Protein AF-A0A4Q2J8G8-F1 (afdb_monomer)

Sequence (261 aa):
MAGFRARRRRGAPELQVHDARSATRAGSALVAADDRIRAAVDELGFAEAELGRDAIAQAVEALVAARGRLTEAFRLNRLNHDAMPGSADEVRARHLRIVDLCEAVERVLDEQTADLAERMSRARRAPEVIGAVRADLLRMRARIPYARITIDRLAARCARDALTPIEANLSEADQLLGFAEHGVGVAERRRSEGSSGHADVALEASTRSIRRAAALLDAVEAFEVEALRAEAALPALADECRRDLAVALRAPHSAEAAAAI

Nearest PDB structures (foldseek):
  8to0-assembly1_z3  TM=2.907E-01  e=2.465E+00  Mus musculus
  7sqc-assembly1_1J  TM=2.324E-01  e=2.987E+00  Chlamydomonas reinhardtii
  7sqc-assembly1_1K  TM=1.860E-01  e=3.798E+00  Chlamydomonas reinhardtii
  7sqc-assembly1_1Y  TM=1.866E-01  e=4.386E+00  Chlamydomonas reinhardtii

Organism: NCBI:txid1817495

Secondary structure (DSSP, 8-state):
---SSSSHHHHHHHHHHHHHHHHHHHHHHHHHHHHHHHHHHHHHHHHHHHH-TGGGHHHHHHHHHHHHHHHHHHHHHHHHHSSS---HHHHHHHHHHHHHHHHHHHHHHHHHHHHHHHHHHHHHHHHHHHHHHHHHHHHHHTHHHHHHHHHHHHTTTS-HHHHHHHHHHHHHHHHHHHHHHHHHHHHHHHHHTT-HHHHHHHHHHHHHHHHHHHHHHHHHHHHHHHHHHHHHHHHHHHHHHHHHHHHHHHS---HHHHT--

Foldseek 3Di:
DDDDPDPVVVVVVVLVVVLVVLLVLLVVLLVVLVVLLVVLVVLLVVLCVQQNDVVCVVVVVLSVVLVVLSVVLVVLNVLLVDPPNDDSVSSSVSSVSSNVSSVVSVVSSVVSSVVSVVVSVCSVCVVVLLVVLVVLLVVLVVLLVVLVVLLVVVVVPDDPVLSVLLVVLSVLLVVLSVQLVVLSVVLVVCVVVSNNVSSVVSNVSSVVSSVSSVVSSVVSVVVSVVSVVVVVCVVVVVVVVVVVVVVVVPDPPDPVNVVVD

Radius of gyration: 39.46 Å; Cα contacts (8 Å, |Δi|>4): 194; chains: 1; bounding box: 97×60×105 Å

Mean predicted aligned error: 9.76 Å

Structure (mmCIF, N/CA/C/O backbone):
data_AF-A0A4Q2J8G8-F1
#
_entry.id   AF-A0A4Q2J8G8-F1
#
loop_
_atom_site.group_PDB
_atom_site.id
_atom_site.type_symbol
_atom_site.label_atom_id
_atom_site.label_alt_id
_atom_site.label_comp_id
_atom_site.label_asym_id
_atom_site.label_entity_id
_atom_site.label_seq_id
_atom_site.pdbx_PDB_ins_code
_atom_site.Cartn_x
_atom_site.Cartn_y
_atom_site.Cartn_z
_atom_site.occupancy
_atom_site.B_iso_or_equiv
_atom_site.auth_seq_id
_atom_site.auth_comp_id
_atom_site.auth_asym_id
_atom_site.auth_atom_id
_atom_site.pdbx_PDB_model_num
ATOM 1 N N . MET A 1 1 ? -44.289 45.455 51.373 1.00 47.12 1 MET A N 1
ATOM 2 C CA . MET A 1 1 ? -44.277 43.987 51.583 1.00 47.12 1 MET A CA 1
ATOM 3 C C . MET A 1 1 ? -44.745 43.312 50.300 1.00 47.12 1 MET A C 1
ATOM 5 O O . MET A 1 1 ? -45.682 43.823 49.712 1.00 47.12 1 MET A O 1
ATOM 9 N N . ALA A 1 2 ? -44.125 42.183 49.936 1.00 49.25 2 ALA A N 1
ATOM 10 C CA . ALA A 1 2 ? -44.446 41.266 48.824 1.00 49.25 2 ALA A CA 1
ATOM 11 C C . ALA A 1 2 ? -43.622 41.438 47.531 1.00 49.25 2 ALA A C 1
ATOM 13 O O . ALA A 1 2 ? -43.838 42.347 46.742 1.00 49.25 2 ALA A O 1
ATOM 14 N N . GLY A 1 3 ? -42.702 40.490 47.304 1.00 47.19 3 GLY A N 1
ATOM 15 C CA . GLY A 1 3 ? -41.995 40.350 46.029 1.00 47.19 3 GLY A CA 1
ATOM 16 C C . GLY A 1 3 ? -40.736 39.479 46.060 1.00 47.19 3 GLY A C 1
ATOM 17 O O . GLY A 1 3 ? -39.734 39.887 45.494 1.00 47.19 3 GLY A O 1
ATOM 18 N N . PHE A 1 4 ? -40.722 38.309 46.725 1.00 49.09 4 PHE A N 1
ATOM 19 C CA . PHE A 1 4 ? -39.516 37.446 46.695 1.00 49.09 4 PHE A CA 1
ATOM 20 C C . PHE A 1 4 ? -39.738 35.920 46.656 1.00 49.09 4 PHE A C 1
ATOM 22 O O . PHE A 1 4 ? -38.780 35.161 46.745 1.00 49.09 4 PHE A O 1
ATOM 29 N N . ARG A 1 5 ? -40.969 35.405 46.499 1.00 54.03 5 ARG A N 1
ATOM 30 C CA . ARG A 1 5 ? -41.218 33.941 46.573 1.00 54.03 5 ARG A CA 1
ATOM 31 C C . ARG A 1 5 ? -41.624 33.238 45.270 1.00 54.03 5 ARG A C 1
ATOM 33 O O . ARG A 1 5 ? -41.755 32.020 45.275 1.00 54.03 5 ARG A O 1
ATOM 40 N N . ALA A 1 6 ? -41.756 33.938 44.142 1.00 50.97 6 ALA A N 1
ATOM 41 C CA . ALA A 1 6 ? -42.295 33.335 42.912 1.00 50.97 6 ALA A CA 1
ATOM 42 C C . ALA A 1 6 ? -41.252 32.686 41.970 1.00 50.97 6 ALA A C 1
ATOM 44 O O . ALA A 1 6 ? -41.623 31.868 41.132 1.00 50.97 6 ALA A O 1
ATOM 45 N N . ARG A 1 7 ? -39.951 32.996 42.098 1.00 51.59 7 ARG A N 1
ATOM 46 C CA . ARG A 1 7 ? -38.920 32.516 41.148 1.00 51.59 7 ARG A CA 1
ATOM 47 C C . ARG A 1 7 ? -38.403 31.094 41.429 1.00 51.59 7 ARG A C 1
ATOM 49 O O . ARG A 1 7 ? -37.953 30.429 40.508 1.00 51.59 7 ARG A O 1
ATOM 56 N N . ARG A 1 8 ? -38.531 30.585 42.664 1.00 51.66 8 ARG A N 1
ATOM 57 C CA . ARG A 1 8 ? -38.015 29.253 43.058 1.00 51.66 8 ARG A CA 1
ATOM 58 C C . ARG A 1 8 ? -38.855 28.062 42.572 1.00 51.66 8 ARG A C 1
ATOM 60 O O . ARG A 1 8 ? -38.325 26.966 42.476 1.00 51.66 8 ARG A O 1
ATOM 67 N N . ARG A 1 9 ? -40.144 28.251 42.256 1.00 49.62 9 ARG A N 1
ATOM 68 C CA . ARG A 1 9 ? -41.045 27.146 41.860 1.00 49.62 9 ARG A CA 1
ATOM 69 C C . ARG A 1 9 ? -41.019 26.794 40.368 1.00 49.62 9 ARG A C 1
ATOM 71 O O . ARG A 1 9 ? -41.410 25.683 40.044 1.00 49.62 9 ARG A O 1
ATOM 78 N N . ARG A 1 10 ? -40.551 27.683 39.478 1.00 49.56 10 ARG A N 1
ATOM 79 C CA . ARG A 1 10 ? -40.430 27.374 38.034 1.00 49.56 10 ARG A CA 1
ATOM 80 C C . ARG A 1 10 ? -39.184 26.550 37.690 1.00 49.56 10 ARG A C 1
ATOM 82 O O . ARG A 1 10 ? -39.267 25.707 36.815 1.00 49.56 10 ARG A O 1
ATOM 89 N N . GLY A 1 11 ? -38.083 26.721 38.427 1.00 57.09 11 GLY A N 1
ATOM 90 C CA . GLY A 1 11 ? -36.845 25.973 38.170 1.00 57.09 11 GLY A CA 1
ATOM 91 C C . GLY A 1 11 ? -36.895 24.497 38.585 1.00 57.09 11 GLY A C 1
ATOM 92 O O . GLY A 1 11 ? -36.241 23.674 37.966 1.00 57.09 11 GLY A O 1
ATOM 93 N N . ALA A 1 12 ? -37.688 24.128 39.597 1.00 63.03 12 ALA A N 1
ATOM 94 C CA . ALA A 1 12 ? -37.789 22.740 40.063 1.00 63.03 12 ALA A CA 1
ATOM 95 C C . ALA A 1 12 ? -38.315 21.746 38.997 1.00 63.03 12 ALA A C 1
ATOM 97 O O . ALA A 1 12 ? -37.661 20.726 38.796 1.00 63.03 12 ALA A O 1
ATOM 98 N N . PRO A 1 13 ? -39.428 22.014 38.279 1.00 70.12 13 PRO A N 1
ATOM 99 C CA . PRO A 1 13 ? -39.889 21.125 37.210 1.00 70.12 13 PRO A CA 1
ATOM 100 C C . PRO A 1 13 ? -38.950 21.105 35.993 1.00 70.12 13 PRO A C 1
ATOM 102 O O . PRO A 1 13 ? -38.759 20.049 35.400 1.00 70.12 13 PRO A O 1
ATOM 105 N N . GLU A 1 14 ? -38.314 22.228 35.640 1.00 66.38 14 GLU A N 1
ATOM 106 C CA . GLU A 1 14 ? -37.321 22.280 34.551 1.00 66.38 14 GLU A CA 1
ATOM 107 C C . GLU A 1 14 ? -36.071 21.440 34.870 1.00 66.38 14 GLU A C 1
ATOM 109 O O . GLU A 1 14 ? -35.601 20.686 34.017 1.00 66.38 14 GLU A O 1
ATOM 114 N N . LEU A 1 15 ? -35.574 21.506 36.112 1.00 70.62 15 LEU A N 1
ATOM 115 C CA . LEU A 1 15 ? -34.455 20.688 36.597 1.00 70.62 15 LEU A CA 1
ATOM 116 C C . LEU A 1 15 ? -34.795 19.193 36.577 1.00 70.62 15 LEU A C 1
ATOM 118 O O . LEU A 1 15 ? -33.994 18.388 36.117 1.00 70.62 15 LEU A O 1
ATOM 122 N N . GLN A 1 16 ? -36.005 18.824 36.998 1.00 74.06 16 GLN A N 1
ATOM 123 C CA . GLN A 1 16 ? -36.452 17.429 37.027 1.00 74.06 16 GLN A CA 1
ATOM 124 C C . GLN A 1 16 ? -36.578 16.830 35.616 1.00 74.06 16 GLN A C 1
ATOM 126 O O . GLN A 1 16 ? -36.205 15.681 35.383 1.00 74.06 16 GLN A O 1
ATOM 131 N N . VAL A 1 17 ? -37.050 17.627 34.650 1.00 75.94 17 VAL A N 1
ATOM 132 C CA . VAL A 1 17 ? -37.075 17.245 33.229 1.00 75.94 17 VAL A CA 1
ATOM 133 C C . VAL A 1 17 ? -35.657 17.105 32.671 1.00 75.94 17 VAL A C 1
ATOM 135 O O . VAL A 1 17 ? -35.392 16.169 31.915 1.00 75.94 17 VAL A O 1
ATOM 138 N N . HIS A 1 18 ? -34.736 18.003 33.033 1.00 75.94 18 HIS A N 1
ATOM 139 C CA . HIS A 1 18 ? -33.341 17.900 32.607 1.00 75.94 18 HIS A CA 1
ATOM 140 C C . HIS A 1 18 ? -32.668 16.639 33.170 1.00 75.94 18 HIS A C 1
ATOM 142 O O . HIS A 1 18 ? -31.979 15.939 32.427 1.00 75.94 18 HIS A O 1
ATOM 148 N N . ASP A 1 19 ? -32.901 16.311 34.439 1.00 81.88 19 ASP A N 1
ATOM 149 C CA . ASP A 1 19 ? -32.361 15.110 35.086 1.00 81.88 19 ASP A CA 1
ATOM 150 C C . ASP A 1 19 ? -32.858 13.833 34.402 1.00 81.88 19 ASP A C 1
ATOM 152 O O . ASP A 1 19 ? -32.061 12.957 34.061 1.00 81.88 19 ASP A O 1
ATOM 156 N N . ALA A 1 20 ? -34.160 13.759 34.111 1.00 84.44 20 ALA A N 1
ATOM 157 C CA . ALA A 1 20 ? -34.755 12.632 33.396 1.00 84.44 20 ALA A CA 1
ATOM 158 C C . ALA A 1 20 ? -34.176 12.464 31.978 1.00 84.44 20 ALA A C 1
ATOM 160 O O . ALA A 1 20 ? -33.924 11.341 31.530 1.00 84.44 20 ALA A O 1
ATOM 161 N N . ARG A 1 21 ? -33.911 13.574 31.273 1.00 87.88 21 ARG A N 1
ATOM 162 C CA . ARG A 1 21 ? -33.236 13.549 29.963 1.00 87.88 21 ARG A CA 1
ATOM 163 C C . ARG A 1 21 ? -31.800 13.037 30.071 1.00 87.88 21 ARG A C 1
ATOM 165 O O . ARG A 1 21 ? -31.402 12.210 29.254 1.00 87.88 21 ARG A O 1
ATOM 172 N N . SER A 1 22 ? -31.043 13.490 31.071 1.00 88.38 22 SER A N 1
ATOM 173 C CA . SER A 1 22 ? -29.668 13.033 31.317 1.00 88.38 22 SER A CA 1
ATOM 174 C C . SER A 1 22 ? -29.615 11.535 31.629 1.00 88.38 22 SER A C 1
ATOM 176 O O . SER A 1 22 ? -28.778 10.827 31.071 1.00 88.38 22 SER A O 1
ATOM 178 N N . ALA A 1 23 ? -30.543 11.039 32.453 1.00 91.75 23 ALA A N 1
ATOM 179 C CA . ALA A 1 23 ? -30.658 9.616 32.762 1.00 91.75 23 ALA A CA 1
ATOM 180 C C . ALA A 1 23 ? -30.990 8.780 31.518 1.00 91.75 23 ALA A C 1
ATOM 182 O O . ALA A 1 23 ? -30.330 7.776 31.254 1.00 91.75 23 ALA A O 1
ATOM 183 N N . THR A 1 24 ? -31.953 9.237 30.710 1.00 94.44 24 THR A N 1
ATOM 184 C CA . THR A 1 24 ? -32.331 8.570 29.455 1.00 94.44 24 THR A CA 1
ATOM 185 C C . THR A 1 24 ? -31.147 8.496 28.489 1.00 94.44 24 THR A C 1
ATOM 187 O O . THR A 1 24 ? -30.846 7.426 27.969 1.00 94.44 24 THR A O 1
ATOM 190 N N . ARG A 1 25 ? -30.422 9.608 28.291 1.00 95.25 25 ARG A N 1
ATOM 191 C CA . ARG A 1 25 ? -29.244 9.650 27.409 1.00 95.25 25 ARG A CA 1
ATOM 192 C C . ARG A 1 25 ? -28.142 8.700 27.884 1.00 95.25 25 ARG A C 1
ATOM 194 O O . ARG A 1 25 ? -27.583 7.983 27.063 1.00 95.25 25 ARG A O 1
ATOM 201 N N . ALA A 1 26 ? -27.851 8.677 29.185 1.00 96.38 26 ALA A N 1
ATOM 202 C CA . ALA A 1 26 ? -26.856 7.772 29.759 1.00 96.38 26 ALA A CA 1
ATOM 203 C C . ALA A 1 26 ? -27.239 6.294 29.564 1.00 96.38 26 ALA A C 1
ATOM 205 O O . ALA A 1 26 ? -26.391 5.490 29.184 1.00 96.38 26 ALA A O 1
ATOM 206 N N . GLY A 1 27 ? -28.514 5.946 29.770 1.00 96.31 27 GLY A N 1
ATOM 207 C CA . GLY A 1 27 ? -29.024 4.595 29.530 1.00 96.31 27 GLY A CA 1
ATOM 208 C C . GLY A 1 27 ? -28.887 4.164 28.068 1.00 96.31 27 GLY A C 1
ATOM 209 O O . GLY A 1 27 ? -28.352 3.092 27.797 1.00 96.31 27 GLY A O 1
ATOM 210 N N . SER A 1 28 ? -29.298 5.015 27.124 1.00 97.38 28 SER A N 1
ATOM 211 C CA . SER A 1 28 ? -29.153 4.727 25.691 1.00 97.38 28 SER A CA 1
ATOM 212 C C . SER A 1 28 ? -27.689 4.591 25.264 1.00 97.38 28 SER A C 1
ATOM 214 O O . SER A 1 28 ? -27.371 3.696 24.486 1.00 97.38 28 SER A O 1
ATOM 216 N N . ALA A 1 29 ? -26.795 5.437 25.790 1.00 97.88 29 ALA A N 1
ATOM 217 C CA . ALA A 1 29 ? -25.366 5.381 25.484 1.00 97.88 29 ALA A CA 1
ATOM 218 C C . ALA A 1 29 ? -24.714 4.074 25.969 1.00 97.88 29 ALA A C 1
ATOM 220 O O . ALA A 1 29 ? -23.890 3.504 25.261 1.00 97.88 29 ALA A O 1
ATOM 221 N N . LEU A 1 30 ? -25.119 3.559 27.137 1.00 98.31 30 LEU A N 1
ATOM 222 C CA . LEU A 1 30 ? -24.636 2.271 27.647 1.00 98.31 30 LEU A CA 1
ATOM 223 C C . LEU A 1 30 ? -25.019 1.106 26.735 1.00 98.31 30 LEU A C 1
ATOM 225 O O . LEU A 1 30 ? -24.177 0.261 26.446 1.00 98.31 30 LEU A O 1
ATOM 229 N N . VAL A 1 31 ? -26.279 1.061 26.293 1.00 98.25 31 VAL A N 1
ATOM 230 C CA . VAL A 1 31 ? -26.764 0.002 25.395 1.00 98.25 31 VAL A CA 1
ATOM 231 C C . VAL A 1 31 ? -26.043 0.077 24.051 1.00 98.25 31 VAL A C 1
ATOM 233 O O . VAL A 1 31 ? -25.510 -0.927 23.591 1.00 98.25 31 VAL A O 1
ATOM 236 N N . ALA A 1 32 ? -25.945 1.275 23.466 1.00 97.69 32 ALA A N 1
ATOM 237 C CA . ALA A 1 32 ? -25.253 1.478 22.196 1.00 97.69 32 ALA A CA 1
ATOM 238 C C . ALA A 1 32 ? -23.771 1.069 22.266 1.00 97.69 32 ALA A C 1
ATOM 240 O O . ALA A 1 32 ? -23.282 0.375 21.374 1.00 97.69 32 ALA A O 1
ATOM 241 N N . ALA A 1 33 ? -23.067 1.449 23.336 1.00 97.88 33 ALA A N 1
ATOM 242 C CA . ALA A 1 33 ? -21.668 1.083 23.531 1.00 97.88 33 ALA A CA 1
ATOM 243 C C . ALA A 1 33 ? -21.478 -0.428 23.762 1.00 97.88 33 ALA A C 1
ATOM 245 O O . ALA A 1 33 ? -20.509 -0.997 23.260 1.00 97.88 33 ALA A O 1
ATOM 246 N N . ASP A 1 34 ? -22.386 -1.094 24.485 1.00 98.12 34 ASP A N 1
ATOM 247 C CA . ASP A 1 34 ? -22.343 -2.552 24.680 1.00 98.12 34 ASP A CA 1
ATOM 248 C C . ASP A 1 34 ? -22.543 -3.308 23.360 1.00 98.12 34 ASP A C 1
ATOM 250 O O . ASP A 1 34 ? -21.759 -4.201 23.030 1.00 98.12 34 ASP A O 1
ATOM 254 N N . ASP A 1 35 ? -23.529 -2.897 22.561 1.00 97.69 35 ASP A N 1
ATOM 255 C CA . ASP A 1 35 ? -23.782 -3.489 21.248 1.00 97.69 35 ASP A CA 1
ATOM 256 C C . ASP A 1 35 ? -22.605 -3.258 20.287 1.00 97.69 35 ASP A C 1
ATOM 258 O O . ASP A 1 35 ? -22.184 -4.190 19.597 1.00 97.69 35 ASP A O 1
ATOM 262 N N . ARG A 1 36 ? -21.995 -2.063 20.297 1.00 96.69 36 ARG A N 1
ATOM 263 C CA . ARG A 1 36 ? -20.770 -1.784 19.523 1.00 96.69 36 ARG A CA 1
ATOM 264 C C . ARG A 1 36 ? -19.598 -2.660 19.958 1.00 96.69 36 ARG A C 1
ATOM 266 O O . ARG A 1 36 ? -18.869 -3.150 19.102 1.00 96.69 36 ARG A O 1
ATOM 273 N N . ILE A 1 37 ? -19.410 -2.891 21.261 1.00 97.12 37 ILE A N 1
ATOM 274 C CA . ILE A 1 37 ? -18.351 -3.790 21.748 1.00 97.12 37 ILE A CA 1
ATOM 275 C C . ILE A 1 37 ? -18.571 -5.217 21.244 1.00 97.12 37 ILE A C 1
ATOM 277 O O . ILE A 1 37 ? -17.597 -5.876 20.886 1.00 97.12 37 ILE A O 1
ATOM 281 N N . ARG A 1 38 ? -19.815 -5.709 21.214 1.00 96.38 38 ARG A N 1
ATOM 282 C CA . ARG A 1 38 ? -20.119 -7.040 20.663 1.00 96.38 38 ARG A CA 1
ATOM 283 C C . ARG A 1 38 ? -19.787 -7.112 19.176 1.00 96.38 38 ARG A C 1
ATOM 285 O O . ARG A 1 38 ? -19.049 -8.005 18.781 1.00 96.38 38 ARG A O 1
ATOM 292 N N . ALA A 1 39 ? -20.238 -6.133 18.393 1.00 95.19 39 ALA A N 1
ATOM 293 C CA . ALA A 1 39 ? -19.928 -6.065 16.967 1.00 95.19 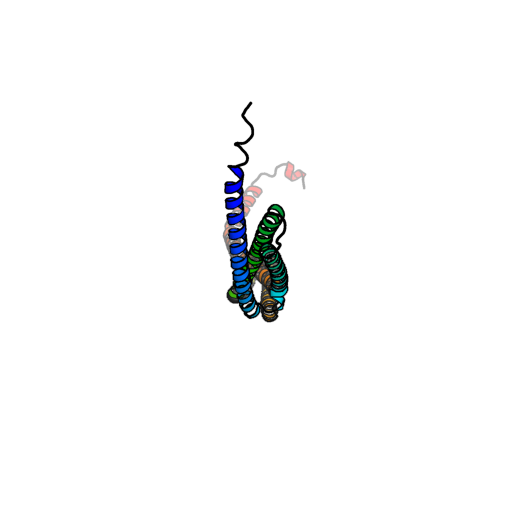39 ALA A CA 1
ATOM 294 C C . ALA A 1 39 ? -18.410 -6.023 16.706 1.00 95.19 39 ALA A C 1
ATOM 296 O O . ALA A 1 39 ? -17.904 -6.786 15.888 1.00 95.19 39 ALA A O 1
ATOM 297 N N . ALA A 1 40 ? -17.666 -5.211 17.464 1.00 94.94 40 ALA A N 1
ATOM 298 C CA . ALA A 1 40 ? -16.212 -5.114 17.334 1.00 94.94 40 ALA A CA 1
ATOM 299 C C . ALA A 1 40 ? -15.480 -6.426 17.678 1.00 94.94 40 ALA A C 1
ATOM 301 O O . ALA A 1 40 ? -14.410 -6.699 17.142 1.00 94.94 40 ALA A O 1
ATOM 302 N N . VAL A 1 41 ? -16.035 -7.254 18.570 1.00 95.12 41 VAL A N 1
ATOM 303 C CA . VAL A 1 41 ? -15.479 -8.584 18.884 1.00 95.12 41 VAL A CA 1
ATOM 304 C C . VAL A 1 41 ? -15.651 -9.536 17.712 1.00 95.12 41 VAL A C 1
ATOM 306 O O . VAL A 1 41 ? -14.707 -10.249 17.375 1.00 95.12 41 VAL A O 1
ATOM 309 N N . ASP A 1 42 ? -16.829 -9.534 17.094 1.00 94.62 42 ASP A N 1
ATOM 310 C CA . ASP A 1 42 ? -17.099 -10.362 15.921 1.00 94.62 42 ASP A CA 1
ATOM 311 C C . ASP A 1 42 ? -16.185 -9.943 14.759 1.00 94.62 42 ASP A C 1
ATOM 313 O O . ASP A 1 42 ? -15.517 -10.785 14.158 1.00 94.62 42 ASP A O 1
ATOM 317 N N . GLU A 1 43 ? -16.066 -8.634 14.506 1.00 92.88 43 GLU A N 1
ATOM 318 C CA . GLU A 1 43 ? -15.137 -8.067 13.518 1.00 92.88 43 GLU A CA 1
ATOM 319 C C . GLU A 1 43 ? -13.681 -8.451 13.785 1.00 92.88 43 GLU A C 1
ATOM 321 O O . GLU A 1 43 ? -12.974 -8.838 12.855 1.00 92.88 43 GLU A O 1
ATOM 326 N N . LEU A 1 44 ? -13.233 -8.411 15.043 1.00 94.38 44 LEU A N 1
ATOM 327 C CA . LEU A 1 44 ? -11.895 -8.866 15.419 1.00 94.38 44 LEU A CA 1
ATOM 328 C C . LEU A 1 44 ? -11.680 -10.351 15.125 1.00 94.38 44 LEU A C 1
ATOM 330 O O . LEU A 1 44 ? -10.594 -10.717 14.687 1.00 94.38 44 LEU A O 1
ATOM 334 N N . GLY A 1 45 ? -12.696 -11.196 15.314 1.00 92.44 45 GLY A N 1
ATOM 335 C CA . GLY A 1 45 ? -12.627 -12.612 14.951 1.00 92.44 45 GLY A CA 1
ATOM 336 C C . GLY A 1 45 ? -12.458 -12.821 13.443 1.00 92.44 45 GLY A C 1
ATOM 337 O O . GLY A 1 45 ? -11.622 -13.620 13.014 1.00 92.44 45 GLY A O 1
ATOM 338 N N . PHE A 1 46 ? -13.192 -12.062 12.624 1.00 90.31 46 PHE A N 1
ATOM 339 C CA . PHE A 1 46 ? -13.007 -12.077 11.169 1.00 90.31 46 PHE A CA 1
ATOM 340 C C . PHE A 1 46 ? -11.629 -11.540 10.761 1.00 90.31 46 PHE A C 1
ATOM 342 O O . PHE A 1 46 ? -10.965 -12.125 9.903 1.00 90.31 46 PHE A O 1
ATOM 349 N N . ALA A 1 47 ? -11.171 -10.461 11.397 1.00 91.00 47 ALA A N 1
ATOM 350 C CA . ALA A 1 47 ? -9.859 -9.884 11.144 1.00 91.00 47 ALA A CA 1
ATOM 351 C C . ALA A 1 47 ? -8.721 -10.832 11.560 1.00 91.00 47 ALA A C 1
ATOM 353 O O . ALA A 1 47 ? -7.741 -10.935 10.829 1.00 91.00 47 ALA A O 1
ATOM 354 N N . GLU A 1 48 ? -8.847 -11.570 12.669 1.00 89.94 48 GLU A N 1
ATOM 355 C CA . GLU A 1 48 ? -7.874 -12.597 13.072 1.00 89.94 48 GLU A CA 1
ATOM 356 C C . GLU A 1 48 ? -7.764 -13.693 12.009 1.00 89.94 48 GLU A C 1
ATOM 358 O O . GLU A 1 48 ? -6.659 -14.117 11.675 1.00 89.94 48 GLU A O 1
ATOM 363 N N . ALA A 1 49 ? -8.896 -14.128 11.447 1.00 87.69 49 ALA A N 1
ATOM 364 C CA . ALA A 1 49 ? -8.917 -15.155 10.412 1.00 87.69 49 ALA A CA 1
ATOM 365 C C . ALA A 1 49 ? -8.275 -14.688 9.093 1.00 87.69 49 ALA A C 1
ATOM 367 O O . ALA A 1 49 ? -7.602 -15.479 8.434 1.00 87.69 49 ALA A O 1
ATOM 368 N N . GLU A 1 50 ? -8.464 -13.422 8.703 1.00 84.94 50 GLU A N 1
ATOM 369 C CA . GLU A 1 50 ? -7.904 -12.883 7.453 1.00 84.94 50 GLU A CA 1
ATOM 370 C C . GLU A 1 50 ? -6.462 -12.372 7.581 1.00 84.94 50 GLU A C 1
ATOM 372 O O . GLU A 1 50 ? -5.675 -12.520 6.645 1.00 84.94 50 GLU A O 1
ATOM 377 N N . LEU A 1 51 ? -6.112 -11.740 8.703 1.00 84.44 51 LEU A N 1
ATOM 378 C CA . LEU A 1 51 ? -4.836 -11.039 8.895 1.00 84.44 51 LEU A CA 1
ATOM 379 C C . LEU A 1 51 ? -3.868 -11.781 9.825 1.00 84.44 51 LEU A C 1
ATOM 381 O O . LEU A 1 51 ? -2.670 -11.499 9.804 1.00 84.44 51 LEU A O 1
ATOM 385 N N . GLY A 1 52 ? -4.370 -12.715 10.632 1.00 84.94 52 GLY A N 1
ATOM 386 C CA . GLY A 1 52 ? -3.614 -13.382 11.685 1.00 84.94 52 GLY A CA 1
ATOM 387 C C . GLY A 1 52 ? -3.609 -12.614 13.009 1.00 84.94 52 GLY A C 1
ATOM 388 O O . GLY A 1 52 ? -3.907 -11.421 13.088 1.00 84.94 52 GLY A O 1
ATOM 389 N N . ARG A 1 53 ? -3.236 -13.324 14.078 1.00 86.62 53 ARG A N 1
ATOM 390 C CA . ARG A 1 53 ? -3.295 -12.823 15.460 1.00 86.62 53 ARG A CA 1
ATOM 391 C C . ARG A 1 53 ? -2.384 -11.627 15.722 1.00 86.62 53 ARG A C 1
ATOM 393 O O . ARG A 1 53 ? -2.815 -10.651 16.328 1.00 86.62 53 ARG A O 1
ATOM 400 N N . ASP A 1 54 ? -1.143 -11.681 15.252 1.00 84.31 54 ASP A N 1
ATOM 401 C CA . ASP A 1 54 ? -0.165 -10.623 15.529 1.00 84.31 54 ASP A CA 1
ATOM 402 C C . ASP A 1 54 ? -0.584 -9.285 14.899 1.00 84.31 54 ASP A C 1
ATOM 404 O O . ASP A 1 54 ? -0.356 -8.219 15.470 1.00 84.31 54 ASP A O 1
ATOM 408 N N . ALA A 1 55 ? -1.273 -9.332 13.755 1.00 83.19 55 ALA A N 1
ATOM 409 C CA . ALA A 1 55 ? -1.736 -8.149 13.036 1.00 83.19 55 ALA A CA 1
ATOM 410 C C . ALA A 1 55 ? -2.877 -7.398 13.749 1.00 83.19 55 ALA A C 1
ATOM 412 O O . ALA A 1 55 ? -3.067 -6.205 13.489 1.00 83.19 55 ALA A O 1
ATOM 413 N N . ILE A 1 56 ? -3.613 -8.072 14.643 1.00 91.44 56 ILE A N 1
ATOM 414 C CA . ILE A 1 56 ? -4.747 -7.501 15.386 1.00 91.44 56 ILE A CA 1
ATOM 415 C C . ILE A 1 56 ? -4.416 -7.168 16.848 1.00 91.44 56 ILE A C 1
ATOM 417 O O . ILE A 1 56 ? -5.285 -6.674 17.563 1.00 91.44 56 ILE A O 1
ATOM 421 N N . ALA A 1 57 ? -3.180 -7.402 17.308 1.00 91.25 57 ALA A N 1
ATOM 422 C CA . ALA A 1 57 ? -2.799 -7.269 18.720 1.00 91.25 57 ALA A CA 1
ATOM 423 C C . ALA A 1 57 ? -3.178 -5.903 19.329 1.00 91.25 57 ALA A C 1
ATOM 425 O O . ALA A 1 57 ? -3.785 -5.841 20.396 1.00 91.25 57 ALA A O 1
ATOM 426 N N . GLN A 1 58 ? -2.911 -4.810 18.610 1.00 91.25 58 GLN A N 1
ATOM 427 C CA . GLN A 1 58 ? -3.260 -3.455 19.049 1.00 91.25 58 GLN A CA 1
ATOM 428 C C . GLN A 1 58 ? -4.778 -3.245 19.179 1.00 91.25 58 GLN A C 1
ATOM 430 O O . GLN A 1 58 ? -5.243 -2.618 20.132 1.00 91.25 58 GLN A O 1
ATOM 435 N N . ALA A 1 59 ? -5.561 -3.789 18.247 1.00 94.00 59 ALA A N 1
ATOM 436 C CA . ALA A 1 59 ? -7.014 -3.674 18.274 1.00 94.00 59 ALA A CA 1
ATOM 437 C C . ALA A 1 59 ? -7.622 -4.514 19.413 1.00 94.00 59 ALA A C 1
ATOM 439 O O . ALA A 1 59 ? -8.575 -4.080 20.062 1.00 94.00 59 ALA A O 1
ATOM 440 N N . VAL A 1 60 ? -7.014 -5.662 19.737 1.00 95.56 60 VAL A N 1
ATOM 441 C CA . VAL A 1 60 ? -7.360 -6.456 20.928 1.00 95.56 60 VAL A CA 1
ATOM 442 C C . VAL A 1 60 ? -7.102 -5.660 22.212 1.00 95.56 60 VAL A C 1
ATOM 444 O O . VAL A 1 60 ? -7.982 -5.588 23.071 1.00 95.56 60 VAL A O 1
ATOM 447 N N . GLU A 1 61 ? -5.942 -5.013 22.347 1.00 96.25 61 GLU A N 1
ATOM 448 C CA . GLU A 1 61 ? -5.633 -4.162 23.507 1.00 96.25 61 GLU A CA 1
ATOM 449 C C . GLU A 1 61 ? -6.614 -2.986 23.641 1.00 96.25 61 GLU A C 1
ATOM 451 O O . GLU A 1 61 ? -7.128 -2.708 24.731 1.00 96.25 61 GLU A O 1
ATOM 456 N N . ALA A 1 62 ? -6.930 -2.324 22.526 1.00 96.38 62 ALA A N 1
ATOM 457 C CA . ALA A 1 62 ? -7.897 -1.233 22.485 1.00 96.38 62 ALA A CA 1
ATOM 458 C C . ALA A 1 62 ? -9.304 -1.694 22.904 1.00 96.38 62 ALA A C 1
ATOM 460 O O . ALA A 1 62 ? -9.965 -1.009 23.693 1.00 96.38 62 ALA A O 1
ATOM 461 N N . LEU A 1 63 ? -9.739 -2.877 22.455 1.00 96.56 63 LEU A N 1
ATOM 462 C CA . LEU A 1 63 ? -11.013 -3.475 22.852 1.00 96.56 63 LEU A CA 1
ATOM 463 C C . LEU A 1 63 ? -11.048 -3.798 24.354 1.00 96.56 63 LEU A C 1
ATOM 465 O O . LEU A 1 63 ? -12.055 -3.537 25.019 1.00 96.56 63 LEU A O 1
ATOM 469 N N . VAL A 1 64 ? -9.960 -4.330 24.918 1.00 97.12 64 VAL A N 1
ATOM 470 C CA . VAL A 1 64 ? -9.850 -4.577 26.367 1.00 97.12 64 VAL A CA 1
ATOM 471 C C . VAL A 1 64 ? -9.992 -3.266 27.145 1.00 97.12 64 VAL A C 1
ATOM 473 O O . VAL A 1 64 ? -10.773 -3.190 28.099 1.00 97.12 64 VAL A O 1
ATOM 476 N N . ALA A 1 65 ? -9.313 -2.203 26.708 1.00 96.06 65 ALA A N 1
ATOM 477 C CA . ALA A 1 65 ? -9.435 -0.884 27.323 1.00 96.06 65 ALA A CA 1
ATOM 478 C C . ALA A 1 65 ? -10.862 -0.313 27.206 1.00 96.06 65 ALA A C 1
ATOM 480 O O . ALA A 1 65 ? -11.382 0.267 28.165 1.00 96.06 65 ALA A O 1
ATOM 481 N N . ALA A 1 66 ? -11.522 -0.495 26.059 1.00 97.25 66 ALA A N 1
ATOM 482 C CA . ALA A 1 66 ? -12.907 -0.085 25.841 1.00 97.25 66 ALA A CA 1
ATOM 483 C C . ALA A 1 66 ? -13.880 -0.824 26.779 1.00 97.25 66 ALA A C 1
ATOM 485 O O . ALA A 1 66 ? -14.697 -0.187 27.447 1.00 97.25 66 ALA A O 1
ATOM 486 N N . ARG A 1 67 ? -13.727 -2.147 26.936 1.00 97.44 67 ARG A N 1
ATOM 487 C CA . ARG A 1 67 ? -14.502 -2.953 27.899 1.00 97.44 67 ARG A CA 1
ATOM 488 C C . ARG A 1 67 ? -14.313 -2.483 29.340 1.00 97.44 67 ARG A C 1
ATOM 490 O O . ARG A 1 67 ? -15.283 -2.434 30.099 1.00 97.44 67 ARG A O 1
ATOM 497 N N . GLY A 1 68 ? -13.094 -2.094 29.716 1.00 97.81 68 GLY A N 1
ATOM 498 C CA . GLY A 1 68 ? -12.814 -1.503 31.027 1.00 97.81 68 GLY A CA 1
ATOM 499 C C . GLY A 1 68 ? -13.606 -0.212 31.269 1.00 97.81 68 GLY A C 1
ATOM 500 O O . GLY A 1 68 ? -14.252 -0.063 32.307 1.00 97.81 68 GLY A O 1
ATOM 501 N N . ARG A 1 69 ? -13.632 0.695 30.283 1.00 97.88 69 ARG A N 1
ATOM 502 C CA . ARG A 1 69 ? -14.414 1.945 30.356 1.00 97.88 69 ARG A CA 1
ATOM 503 C C . ARG A 1 69 ? -15.918 1.687 30.436 1.00 97.88 69 ARG A C 1
ATOM 505 O O . ARG A 1 69 ? -16.588 2.316 31.253 1.00 97.88 69 ARG A O 1
ATOM 512 N N . LEU A 1 70 ? -16.437 0.745 29.646 1.00 98.19 70 LEU A N 1
ATOM 513 C CA . LEU A 1 70 ? -17.854 0.377 29.687 1.00 98.19 70 LEU A CA 1
ATOM 514 C C . LEU A 1 70 ? -18.238 -0.240 31.043 1.00 98.19 70 LEU A C 1
ATOM 516 O O . LEU A 1 70 ? -19.285 0.078 31.602 1.00 98.19 70 LEU A O 1
ATOM 520 N N . THR A 1 71 ? -17.359 -1.062 31.622 1.00 98.38 71 THR A N 1
ATOM 521 C CA . THR A 1 71 ? -17.559 -1.642 32.961 1.00 98.38 71 THR A CA 1
ATOM 522 C C . THR A 1 71 ? -17.668 -0.555 34.031 1.00 98.38 71 THR A C 1
ATOM 524 O O . THR A 1 71 ? -18.554 -0.614 34.888 1.00 98.38 71 THR A O 1
ATOM 527 N N . GLU A 1 72 ? -16.811 0.468 33.965 1.00 98.19 72 GLU A N 1
ATOM 528 C CA . GLU A 1 72 ? -16.884 1.624 34.862 1.00 98.19 72 GLU A CA 1
ATOM 529 C C . GLU A 1 72 ? -18.177 2.424 34.656 1.00 98.19 72 GLU A C 1
ATOM 531 O O . GLU A 1 72 ? -18.839 2.789 35.629 1.00 98.19 72 GLU A O 1
ATOM 536 N N . ALA A 1 73 ? -18.600 2.629 33.407 1.00 98.19 73 ALA A N 1
ATOM 537 C CA . ALA A 1 73 ? -19.861 3.296 33.098 1.00 98.19 73 ALA A CA 1
ATOM 538 C C . ALA A 1 73 ? -21.068 2.537 33.691 1.00 98.19 73 ALA A C 1
ATOM 540 O O . ALA A 1 73 ? -21.915 3.137 34.356 1.00 98.19 73 ALA A O 1
ATOM 541 N N . PHE A 1 74 ? -21.110 1.205 33.566 1.00 98.25 74 PHE A N 1
ATOM 542 C CA . PHE A 1 74 ? -22.136 0.385 34.220 1.00 98.25 74 PHE A CA 1
ATOM 543 C C . PHE A 1 74 ? -22.069 0.460 35.749 1.00 98.25 74 PHE A C 1
ATOM 545 O O . PHE A 1 74 ? -23.112 0.464 36.405 1.00 98.25 74 PHE A O 1
ATOM 552 N N . ARG A 1 75 ? -20.870 0.535 36.341 1.00 98.25 75 ARG A N 1
ATOM 553 C CA . ARG A 1 75 ? -20.704 0.705 37.794 1.00 98.25 75 ARG A CA 1
ATOM 554 C C . ARG A 1 75 ? -21.291 2.033 38.271 1.00 98.25 75 ARG A C 1
ATOM 556 O O . ARG A 1 75 ? -22.041 2.038 39.245 1.00 98.25 75 ARG A O 1
ATOM 563 N N . LEU A 1 76 ? -21.001 3.130 37.572 1.00 97.69 76 LEU A N 1
ATOM 564 C CA . LEU A 1 76 ? -21.583 4.444 37.857 1.00 97.69 76 LEU A CA 1
ATOM 565 C C . LEU A 1 76 ? -23.106 4.434 37.691 1.00 97.69 76 LEU A C 1
ATOM 567 O O . LEU A 1 76 ? -23.813 5.022 38.507 1.00 97.69 76 LEU A O 1
ATOM 571 N N . ASN A 1 77 ? -23.616 3.728 36.678 1.00 96.94 77 ASN A N 1
ATOM 572 C CA . ASN A 1 77 ? -25.053 3.617 36.463 1.00 96.94 77 ASN A CA 1
ATOM 573 C C . ASN A 1 77 ? -25.746 2.871 37.607 1.00 96.94 77 ASN A C 1
ATOM 575 O O . ASN A 1 77 ? -26.802 3.311 38.051 1.00 96.94 77 ASN A O 1
ATOM 579 N N . ARG A 1 78 ? -25.147 1.791 38.131 1.00 96.81 78 ARG A N 1
ATOM 580 C CA . ARG A 1 78 ? -25.678 1.093 39.316 1.00 96.81 78 ARG A CA 1
ATOM 581 C C . ARG A 1 78 ? -25.746 2.013 40.534 1.00 96.81 78 ARG A C 1
ATOM 583 O O . ARG A 1 78 ? -26.804 2.101 41.135 1.00 96.81 78 ARG A O 1
ATOM 590 N N . LEU A 1 79 ? -24.686 2.779 40.815 1.00 96.56 79 LEU A N 1
ATOM 591 C CA . LEU A 1 79 ? -24.671 3.744 41.929 1.00 96.56 79 LEU A CA 1
ATOM 592 C C . LEU A 1 79 ? -25.800 4.782 41.843 1.00 96.56 79 LEU A C 1
ATOM 594 O O . LEU A 1 79 ? -26.329 5.204 42.865 1.00 96.56 79 LEU A O 1
ATOM 598 N N . ASN A 1 80 ? -26.186 5.193 40.633 1.00 94.38 80 ASN A N 1
ATOM 599 C CA . ASN A 1 80 ? -27.307 6.116 40.439 1.00 94.38 80 ASN A CA 1
ATOM 600 C C . ASN A 1 80 ? -28.680 5.476 40.715 1.00 94.38 80 ASN A C 1
ATOM 602 O O . ASN A 1 80 ? -29.632 6.206 40.979 1.00 94.38 80 ASN A O 1
ATOM 606 N N . HIS A 1 81 ? -28.779 4.146 40.662 1.00 93.00 81 HIS A N 1
ATOM 607 C CA . HIS A 1 81 ? -30.004 3.380 40.918 1.00 93.00 81 HIS A CA 1
ATOM 608 C C . HIS A 1 81 ? -30.014 2.695 42.296 1.00 93.00 81 HIS A C 1
ATOM 610 O O . HIS A 1 81 ? -30.987 2.018 42.631 1.00 93.00 81 HIS A O 1
ATOM 616 N N . ASP A 1 82 ? -28.959 2.860 43.098 1.00 94.38 82 ASP A N 1
ATOM 617 C CA . ASP A 1 82 ? -28.910 2.355 44.468 1.00 94.38 82 ASP A CA 1
ATOM 618 C C . ASP A 1 82 ? -29.944 3.062 45.360 1.00 94.38 82 ASP A C 1
ATOM 620 O O . ASP A 1 82 ? -30.398 4.171 45.078 1.00 94.38 82 ASP A O 1
ATOM 624 N N . ALA A 1 83 ? -30.292 2.440 46.491 1.00 89.44 83 ALA A N 1
ATOM 625 C CA . ALA A 1 83 ? -31.288 2.976 47.426 1.00 89.44 83 ALA A CA 1
ATOM 626 C C . ALA A 1 83 ? -30.916 4.358 48.008 1.00 89.44 83 ALA A C 1
ATOM 628 O O . ALA A 1 83 ? -31.795 5.114 48.421 1.00 89.44 83 ALA A O 1
ATOM 629 N N . MET A 1 84 ? -29.620 4.690 48.045 1.00 88.94 84 MET A N 1
ATOM 630 C CA . MET A 1 84 ? -29.085 5.976 48.501 1.00 88.94 84 MET A CA 1
ATOM 631 C C . MET A 1 84 ? -28.058 6.507 47.482 1.00 88.94 84 MET A C 1
ATOM 633 O O . MET A 1 84 ? -26.855 6.393 47.711 1.00 88.94 84 MET A O 1
ATOM 637 N N . PRO A 1 85 ? -28.501 7.097 46.358 1.00 86.69 85 PRO A N 1
ATOM 638 C CA . PRO A 1 85 ? -27.618 7.461 45.243 1.00 86.69 85 PRO A CA 1
ATOM 639 C C . PRO A 1 85 ? -26.797 8.746 45.488 1.00 86.69 85 PRO A C 1
ATOM 641 O O . PRO A 1 85 ? -25.926 9.098 44.686 1.00 86.69 85 PRO A O 1
ATOM 644 N N . GLY A 1 86 ? -27.048 9.446 46.598 1.00 91.12 86 GLY A N 1
ATOM 645 C CA . GLY A 1 86 ? -26.424 10.724 46.943 1.00 91.12 86 GLY A CA 1
ATOM 646 C C . GLY A 1 86 ? -27.276 11.930 46.545 1.00 91.12 86 GLY A C 1
ATOM 647 O O . GLY A 1 86 ? -28.499 11.837 46.424 1.00 91.12 86 GLY A O 1
ATOM 648 N N . SER A 1 87 ? -26.635 13.087 46.382 1.00 93.31 87 SER A N 1
ATOM 649 C CA . SER A 1 87 ? -27.316 14.326 45.984 1.00 93.31 87 SER A CA 1
ATOM 650 C C . SER A 1 87 ? -27.690 14.330 44.495 1.00 93.31 87 SER A C 1
ATOM 652 O O . SER A 1 87 ? -27.084 13.640 43.676 1.00 93.31 87 SER A O 1
ATOM 654 N N . ALA A 1 88 ? -28.668 15.157 44.111 1.00 89.94 88 ALA A N 1
ATOM 655 C CA . ALA A 1 88 ? -29.072 15.285 42.708 1.00 89.94 88 ALA A CA 1
ATOM 656 C C . ALA A 1 88 ? -27.922 15.763 41.796 1.00 89.94 88 ALA A C 1
ATOM 658 O O . ALA A 1 88 ? -27.825 15.330 40.650 1.00 89.94 88 ALA A O 1
ATOM 659 N N . ASP A 1 89 ? -27.026 16.617 42.307 1.00 91.31 89 ASP A N 1
ATOM 660 C CA . ASP A 1 89 ? -25.842 17.075 41.569 1.00 91.31 89 ASP A CA 1
ATOM 661 C C . ASP A 1 89 ? -24.836 15.944 41.330 1.00 91.31 89 ASP A C 1
ATOM 663 O O . ASP A 1 89 ? -24.303 15.819 40.228 1.00 91.31 89 ASP A O 1
ATOM 667 N N . GLU A 1 90 ? -24.620 15.073 42.320 1.00 93.69 90 GLU A N 1
ATOM 668 C CA . GLU A 1 90 ? -23.754 13.897 42.172 1.00 93.69 90 GLU A CA 1
ATOM 669 C C . GLU A 1 90 ? -24.312 12.914 41.138 1.00 93.69 90 GLU A C 1
ATOM 671 O O . GLU A 1 90 ? -23.570 12.428 40.283 1.00 93.69 90 GLU A O 1
ATOM 676 N N . VAL A 1 91 ? -25.623 12.654 41.169 1.00 93.81 91 VAL A N 1
ATOM 677 C CA . VAL A 1 91 ? -26.294 11.777 40.197 1.00 93.81 91 VAL A CA 1
ATOM 678 C C . VAL A 1 91 ? -26.179 12.341 38.778 1.00 93.81 91 VAL A C 1
ATOM 680 O O . VAL A 1 91 ? -25.800 11.612 37.855 1.00 93.81 91 VAL A O 1
ATOM 683 N N . ARG A 1 92 ? -26.422 13.649 38.600 1.00 93.19 92 ARG A N 1
ATOM 684 C CA . ARG A 1 92 ? -26.219 14.349 37.320 1.00 93.19 92 ARG A CA 1
ATOM 685 C C . ARG A 1 92 ? -24.784 14.223 36.820 1.00 93.19 92 ARG A C 1
ATOM 687 O O . ARG A 1 92 ? -24.576 13.856 35.664 1.00 93.19 92 ARG A O 1
ATOM 694 N N . ALA A 1 93 ? -23.804 14.502 37.679 1.00 94.88 93 ALA A N 1
ATOM 695 C CA . ALA A 1 93 ? -22.391 14.419 37.327 1.00 94.88 93 ALA A CA 1
ATOM 696 C C . ALA A 1 93 ? -22.001 12.999 36.888 1.00 94.88 93 ALA A C 1
ATOM 698 O O . ALA A 1 93 ? -21.288 12.833 35.898 1.00 94.88 93 ALA A O 1
ATOM 699 N N . ARG A 1 94 ? -22.525 11.962 37.559 1.00 97.38 94 ARG A N 1
ATOM 700 C CA . ARG A 1 94 ? -22.314 10.567 37.145 1.00 97.38 94 ARG A CA 1
ATOM 701 C C . ARG A 1 94 ? -22.982 10.245 35.807 1.00 97.38 94 ARG A C 1
ATOM 703 O O . ARG A 1 94 ? -22.352 9.571 35.001 1.00 97.38 94 ARG A O 1
ATOM 710 N N . HIS A 1 95 ? -24.190 10.742 35.520 1.00 97.62 95 HIS A N 1
ATOM 711 C CA . HIS A 1 95 ? -24.819 10.552 34.201 1.00 97.62 95 HIS A CA 1
ATOM 712 C C . HIS A 1 95 ? -24.011 11.179 33.066 1.00 97.62 95 HIS A C 1
ATOM 714 O O . HIS A 1 95 ? -23.812 10.530 32.042 1.00 97.62 95 HIS A O 1
ATOM 720 N N . LEU A 1 96 ? -23.500 12.398 33.258 1.00 96.31 96 LEU A N 1
ATOM 721 C CA . LEU A 1 96 ? -22.597 13.026 32.289 1.00 96.31 96 LEU A CA 1
ATOM 722 C C . LEU A 1 96 ? -21.333 12.181 32.102 1.00 96.31 96 LEU A C 1
ATOM 724 O O . LEU A 1 96 ? -20.967 11.861 30.977 1.00 96.31 96 LEU A O 1
ATOM 728 N N . ARG A 1 97 ? -20.738 11.706 33.202 1.00 97.81 97 ARG A N 1
ATOM 729 C CA . ARG A 1 97 ? -19.549 10.853 33.134 1.00 97.81 97 ARG A CA 1
ATOM 730 C C . ARG A 1 97 ? -19.795 9.524 32.411 1.00 97.81 97 ARG A C 1
ATOM 732 O O . ARG A 1 97 ? -18.904 9.055 31.709 1.00 97.81 97 ARG A O 1
ATOM 739 N N . ILE A 1 98 ? -20.968 8.913 32.582 1.00 98.44 98 ILE A N 1
ATOM 740 C CA . ILE A 1 98 ? -21.369 7.697 31.854 1.00 98.44 98 ILE A CA 1
ATOM 741 C C . ILE A 1 98 ? 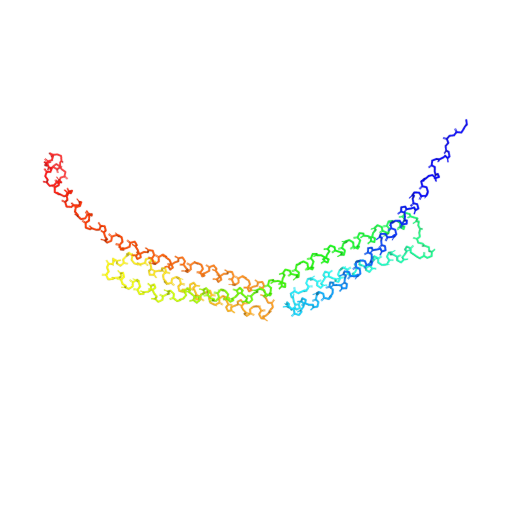-21.399 7.971 30.353 1.00 98.44 98 ILE A C 1
ATOM 743 O O . ILE A 1 98 ? -20.827 7.194 29.592 1.00 98.44 98 ILE A O 1
ATOM 747 N N . VAL A 1 99 ? -22.026 9.076 29.942 1.00 97.81 99 VAL A N 1
ATOM 748 C CA . VAL A 1 99 ? -22.078 9.488 28.534 1.00 97.81 99 VAL A CA 1
ATOM 749 C C . VAL A 1 99 ? -20.664 9.690 27.988 1.00 97.81 99 VAL A C 1
ATOM 751 O O . VAL A 1 99 ? -20.329 9.071 26.985 1.00 97.81 99 VAL A O 1
ATOM 754 N N . ASP A 1 100 ? -19.802 10.430 28.692 1.00 98.06 100 ASP A N 1
ATOM 755 C CA . ASP A 1 100 ? -18.414 10.663 28.264 1.00 98.06 100 ASP A CA 1
ATOM 756 C C . ASP A 1 100 ? -17.618 9.355 28.099 1.00 98.06 100 ASP A C 1
ATOM 758 O O . ASP A 1 100 ? -16.809 9.212 27.180 1.00 98.06 100 ASP A O 1
ATOM 762 N N . LEU A 1 101 ? -17.811 8.389 29.007 1.00 98.31 101 LEU A N 1
ATOM 763 C CA . LEU A 1 101 ? -17.155 7.082 28.935 1.00 98.31 101 LEU A CA 1
ATOM 764 C C . LEU A 1 101 ? -17.642 6.274 27.730 1.00 98.31 101 LEU A C 1
ATOM 766 O O . LEU A 1 101 ? -16.815 5.664 27.055 1.00 98.31 101 LEU A O 1
ATOM 770 N N . CYS A 1 102 ? -18.948 6.284 27.452 1.00 98.38 102 CYS A N 1
ATOM 771 C CA . CYS A 1 102 ? -19.526 5.590 26.301 1.00 98.38 102 CYS A CA 1
ATOM 772 C C . CYS A 1 102 ? -19.081 6.236 24.984 1.00 98.38 102 CYS A C 1
ATOM 774 O O . CYS A 1 102 ? -18.627 5.533 24.090 1.00 98.38 102 CYS A O 1
ATOM 776 N N . GLU A 1 103 ? -19.087 7.567 24.890 1.00 97.75 103 GLU A N 1
ATOM 777 C CA . GLU A 1 103 ? -18.580 8.291 23.717 1.00 97.75 103 GLU A CA 1
ATOM 778 C C . GLU A 1 103 ? -17.075 8.038 23.500 1.00 97.75 103 GLU A C 1
ATOM 780 O O . GLU A 1 103 ? -16.606 7.914 22.369 1.00 97.75 103 GLU A O 1
ATOM 785 N N . ALA A 1 104 ? -16.287 7.907 24.574 1.00 97.56 104 ALA A N 1
ATOM 786 C CA . ALA A 1 104 ? -14.881 7.517 24.469 1.00 97.56 104 ALA A CA 1
ATOM 787 C C . ALA A 1 104 ? -14.689 6.061 24.012 1.00 97.56 104 ALA A C 1
ATOM 789 O O . ALA A 1 104 ? -13.718 5.782 23.313 1.00 97.56 104 ALA A O 1
ATOM 790 N N . VAL A 1 105 ? -15.579 5.145 24.406 1.00 98.00 105 VAL A N 1
ATOM 791 C CA . VAL A 1 105 ? -15.602 3.766 23.892 1.00 98.00 105 VAL A CA 1
ATOM 792 C C . VAL A 1 105 ? -15.905 3.774 22.400 1.00 98.00 105 VAL A C 1
ATOM 794 O O . VAL A 1 105 ? -15.124 3.214 21.639 1.00 98.00 105 VAL A O 1
ATOM 797 N N . GLU A 1 106 ? -16.972 4.455 21.984 1.00 96.31 106 GLU A N 1
ATOM 798 C CA . GLU A 1 106 ? -17.381 4.541 20.580 1.00 96.31 106 GLU A CA 1
ATOM 799 C C . GLU A 1 106 ? -16.256 5.061 19.683 1.00 96.31 106 GLU A C 1
ATOM 801 O O . GLU A 1 106 ? -15.914 4.396 18.713 1.00 96.31 106 GLU A O 1
ATOM 806 N N . ARG A 1 107 ? -15.597 6.169 20.053 1.00 96.75 107 ARG A N 1
ATOM 807 C CA . ARG A 1 107 ? -14.476 6.709 19.261 1.00 96.75 107 ARG A CA 1
ATOM 808 C C . ARG A 1 107 ? -13.331 5.716 19.084 1.00 96.75 107 ARG A C 1
ATOM 810 O O . ARG A 1 107 ? -12.792 5.604 17.991 1.00 96.75 107 ARG A O 1
ATOM 817 N N . VAL A 1 108 ? -12.957 5.002 20.149 1.00 95.94 108 VAL A N 1
ATOM 818 C CA . VAL A 1 108 ? -11.888 3.995 20.071 1.00 95.94 108 VAL A CA 1
ATOM 819 C C . VAL A 1 108 ? -12.295 2.860 19.136 1.00 95.94 108 VAL A C 1
ATOM 821 O O . VAL A 1 108 ? -11.480 2.430 18.328 1.00 95.94 108 VAL A O 1
ATOM 824 N N . LEU A 1 109 ? -13.537 2.381 19.227 1.00 95.75 109 LEU A N 1
ATOM 825 C CA . LEU A 1 109 ? -14.022 1.315 18.351 1.00 95.75 109 LEU A CA 1
ATOM 826 C C . LEU A 1 109 ? -14.073 1.769 16.890 1.00 95.75 109 LEU A C 1
ATOM 828 O O . LEU A 1 109 ? -13.582 1.046 16.032 1.00 95.75 109 LEU A O 1
ATOM 832 N N . ASP A 1 110 ? -14.570 2.976 16.616 1.00 94.38 110 ASP A N 1
ATOM 833 C CA . ASP A 1 110 ? -14.647 3.521 15.257 1.00 94.38 110 ASP A CA 1
ATOM 834 C C . ASP A 1 110 ? -13.248 3.634 14.618 1.00 94.38 110 ASP A C 1
ATOM 836 O O . ASP A 1 110 ? -13.056 3.246 13.465 1.00 94.38 110 ASP A O 1
ATOM 840 N N . GLU A 1 111 ? -12.250 4.100 15.379 1.00 93.69 111 GLU A N 1
ATOM 841 C CA . GLU A 1 111 ? -10.850 4.160 14.936 1.00 93.69 111 GLU A CA 1
ATOM 842 C C . GLU A 1 111 ? -10.281 2.766 14.621 1.00 93.69 111 GLU A C 1
ATOM 844 O O . GLU A 1 111 ? -9.641 2.581 13.585 1.00 93.69 111 GLU A O 1
ATOM 849 N N . GLN A 1 112 ? -10.517 1.775 15.491 1.00 93.38 112 GLN A N 1
ATOM 850 C CA . GLN A 1 112 ? -9.996 0.419 15.289 1.00 93.38 112 GLN A CA 1
ATOM 851 C C . GLN A 1 112 ? -10.695 -0.314 14.141 1.00 93.38 112 GLN A C 1
ATOM 853 O O . GLN A 1 112 ? -10.022 -0.928 13.314 1.00 93.38 112 GLN A O 1
ATOM 858 N N . THR A 1 113 ? -12.023 -0.242 14.054 1.00 91.00 113 THR A N 1
ATOM 859 C CA . THR A 1 113 ? -12.794 -0.879 12.978 1.00 91.00 113 THR A CA 1
ATOM 860 C C . THR A 1 113 ? -12.411 -0.301 11.616 1.00 91.00 113 THR A C 1
ATOM 862 O O . THR A 1 113 ? -12.227 -1.059 10.663 1.00 91.00 113 THR A O 1
ATOM 865 N N . ALA A 1 114 ? -12.217 1.019 11.511 1.00 91.94 114 ALA A N 1
ATOM 866 C CA . ALA A 1 114 ? -11.776 1.644 10.266 1.00 91.94 114 ALA A CA 1
ATOM 867 C C . ALA A 1 114 ? -10.378 1.163 9.830 1.00 91.94 114 ALA A C 1
ATOM 869 O O . ALA A 1 114 ? -10.191 0.791 8.669 1.00 91.94 114 ALA A O 1
ATOM 870 N N . ASP A 1 115 ? -9.413 1.117 10.754 1.00 91.31 115 ASP A N 1
ATOM 871 C CA . ASP A 1 115 ? -8.056 0.627 10.474 1.00 91.31 115 ASP A CA 1
ATOM 872 C C . ASP A 1 115 ? -8.052 -0.863 10.084 1.00 91.31 115 ASP A C 1
ATOM 874 O O . ASP A 1 115 ? -7.428 -1.248 9.090 1.00 91.31 115 ASP A O 1
ATOM 878 N N . LEU A 1 116 ? -8.805 -1.708 10.796 1.00 90.88 116 LEU A N 1
ATOM 879 C CA . LEU A 1 116 ? -8.950 -3.126 10.455 1.00 90.88 116 LEU A CA 1
ATOM 880 C C . LEU A 1 116 ? -9.573 -3.314 9.0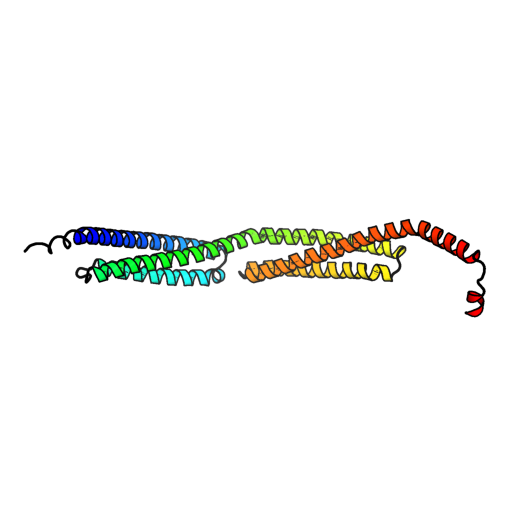70 1.00 90.88 116 LEU A C 1
ATOM 882 O O . LEU A 1 116 ? -9.038 -4.076 8.261 1.00 90.88 116 LEU A O 1
ATOM 886 N N . ALA A 1 117 ? -10.649 -2.588 8.757 1.00 91.12 117 ALA A N 1
ATOM 887 C CA . ALA A 1 117 ? -11.295 -2.649 7.450 1.00 91.12 117 ALA A CA 1
ATOM 888 C C . ALA A 1 117 ? -10.331 -2.256 6.317 1.00 91.12 117 ALA A C 1
ATOM 890 O O . ALA A 1 117 ? -10.286 -2.918 5.273 1.00 91.12 117 ALA A O 1
ATOM 891 N N . GLU A 1 118 ? -9.509 -1.223 6.520 1.00 90.25 118 GLU A N 1
ATOM 892 C CA . GLU A 1 118 ? -8.486 -0.822 5.553 1.00 90.25 118 GLU A CA 1
ATOM 893 C C . GLU A 1 118 ? -7.417 -1.911 5.369 1.00 90.25 118 GLU A C 1
ATOM 895 O O . GLU A 1 118 ? -7.043 -2.244 4.237 1.00 90.25 118 GLU A O 1
ATOM 900 N N . ARG A 1 119 ? -6.925 -2.500 6.465 1.00 87.19 119 ARG A N 1
ATOM 901 C CA . ARG A 1 119 ? -5.935 -3.589 6.424 1.00 87.19 119 ARG A CA 1
ATOM 902 C C . ARG A 1 119 ? -6.484 -4.829 5.720 1.00 87.19 119 ARG A C 1
ATOM 904 O O . ARG A 1 119 ? -5.797 -5.379 4.860 1.00 87.19 119 ARG A O 1
ATOM 911 N N . MET A 1 120 ? -7.721 -5.229 6.014 1.00 88.25 120 MET A N 1
ATOM 912 C CA . MET A 1 120 ? -8.403 -6.344 5.345 1.00 88.25 120 MET A CA 1
ATOM 913 C C . MET A 1 120 ? -8.588 -6.070 3.851 1.00 88.25 120 MET A C 1
ATOM 915 O O . MET A 1 120 ? -8.260 -6.913 3.017 1.00 88.25 120 MET A O 1
ATOM 919 N N . SER A 1 121 ? -9.028 -4.864 3.483 1.00 90.75 121 SER A N 1
ATOM 920 C CA . SER A 1 121 ? -9.140 -4.454 2.079 1.00 90.75 121 SER A CA 1
ATOM 921 C C . SER A 1 121 ? -7.794 -4.564 1.350 1.00 90.75 121 SER A C 1
ATOM 923 O O . SER A 1 121 ? -7.704 -5.165 0.276 1.00 90.75 121 SER A O 1
ATOM 925 N N . ARG A 1 122 ? -6.708 -4.072 1.962 1.00 85.44 122 ARG A N 1
ATOM 926 C CA . ARG A 1 122 ? -5.350 -4.212 1.413 1.00 85.44 122 ARG A CA 1
ATOM 927 C C . ARG A 1 122 ? -4.920 -5.670 1.282 1.00 85.44 122 ARG A C 1
ATOM 929 O O . ARG A 1 122 ? -4.367 -6.034 0.246 1.00 85.44 122 ARG A O 1
ATOM 936 N N . ALA A 1 123 ? -5.179 -6.501 2.288 1.00 84.44 123 ALA A N 1
ATOM 937 C CA . ALA A 1 123 ? -4.855 -7.924 2.252 1.00 84.44 123 ALA A CA 1
ATOM 938 C C . ALA A 1 123 ? -5.585 -8.646 1.110 1.00 84.44 123 ALA A C 1
ATOM 940 O O . ALA A 1 123 ? -4.949 -9.369 0.344 1.00 84.44 123 ALA A O 1
ATOM 941 N N . ARG A 1 124 ? -6.880 -8.370 0.924 1.00 87.56 124 ARG A N 1
ATOM 942 C CA . ARG A 1 124 ? -7.706 -8.955 -0.145 1.00 87.56 124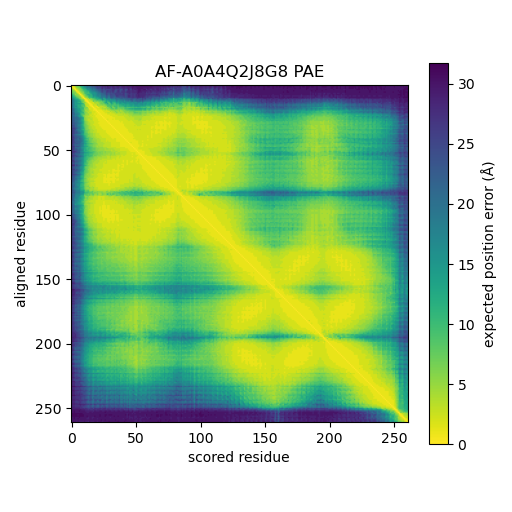 ARG A CA 1
ATOM 943 C C . ARG A 1 124 ? -7.251 -8.556 -1.548 1.00 87.56 124 ARG A C 1
ATOM 945 O O . ARG A 1 124 ? -7.279 -9.388 -2.448 1.00 87.56 124 ARG A O 1
ATOM 952 N N . ARG A 1 125 ? -6.805 -7.310 -1.748 1.00 89.19 125 ARG A N 1
ATOM 953 C CA . ARG A 1 125 ? -6.287 -6.845 -3.053 1.00 89.19 125 ARG A CA 1
ATOM 954 C C . ARG A 1 125 ? -4.858 -7.297 -3.345 1.00 89.19 125 ARG A C 1
ATOM 956 O O . ARG A 1 125 ? -4.417 -7.236 -4.488 1.00 89.19 125 ARG A O 1
ATOM 963 N N . ALA A 1 126 ? -4.099 -7.717 -2.341 1.00 88.19 126 ALA A N 1
ATOM 964 C CA . ALA A 1 126 ? -2.681 -8.003 -2.519 1.00 88.19 126 ALA A CA 1
ATOM 965 C C . ALA A 1 126 ? -2.355 -9.067 -3.583 1.00 88.19 126 ALA A C 1
ATOM 967 O O . ALA A 1 126 ? -1.415 -8.835 -4.345 1.00 88.19 126 ALA A O 1
ATOM 968 N N . PRO A 1 127 ? -3.097 -10.188 -3.702 1.00 89.00 127 PRO A N 1
ATOM 969 C CA . PRO A 1 127 ? -2.846 -11.172 -4.755 1.00 89.00 127 PRO A CA 1
ATOM 970 C C . PRO A 1 127 ? -2.993 -10.584 -6.162 1.00 89.00 127 PRO A C 1
ATOM 972 O O . PRO A 1 127 ? -2.189 -10.887 -7.040 1.00 89.00 127 PRO A O 1
ATOM 975 N N . GLU A 1 128 ? -3.975 -9.701 -6.364 1.00 92.75 128 GLU A N 1
ATOM 976 C CA . GLU A 1 128 ? -4.176 -8.990 -7.629 1.00 92.75 128 GLU A CA 1
ATOM 977 C C . GLU A 1 128 ? -2.986 -8.075 -7.937 1.00 92.75 128 GLU A C 1
ATOM 979 O O . GLU A 1 128 ? -2.426 -8.137 -9.032 1.00 92.75 128 GLU A O 1
ATOM 984 N N . VAL A 1 129 ? -2.538 -7.281 -6.956 1.00 92.56 129 VAL A N 1
ATOM 985 C CA . VAL A 1 129 ? -1.387 -6.378 -7.129 1.00 92.56 129 VAL A CA 1
ATOM 986 C C . VAL A 1 129 ? -0.110 -7.168 -7.429 1.00 92.56 129 VAL A C 1
ATOM 988 O O . VAL A 1 129 ? 0.635 -6.812 -8.339 1.00 92.56 129 VAL A O 1
ATOM 991 N N . ILE A 1 130 ? 0.138 -8.269 -6.717 1.00 94.31 130 ILE A N 1
ATOM 992 C CA . ILE A 1 130 ? 1.287 -9.150 -6.973 1.00 94.31 130 ILE A CA 1
ATOM 993 C C . ILE A 1 130 ? 1.203 -9.754 -8.380 1.00 94.31 130 ILE A C 1
ATOM 995 O O . ILE A 1 130 ? 2.202 -9.779 -9.102 1.00 94.31 130 ILE A O 1
ATOM 999 N N . GLY A 1 131 ? 0.014 -10.199 -8.791 1.00 95.88 131 GLY A N 1
ATOM 1000 C CA . GLY A 1 131 ? -0.243 -10.696 -10.140 1.00 95.88 131 GLY A CA 1
ATOM 1001 C C . GLY A 1 131 ? 0.069 -9.653 -11.215 1.00 95.88 131 GLY A C 1
ATOM 1002 O O . GLY A 1 131 ? 0.758 -9.967 -12.187 1.00 95.88 131 GLY A O 1
ATOM 1003 N N . ALA A 1 132 ? -0.357 -8.404 -11.012 1.00 96.00 132 ALA A N 1
ATOM 1004 C CA . ALA A 1 132 ? -0.061 -7.298 -11.918 1.00 96.00 132 ALA A CA 1
ATOM 1005 C C . ALA A 1 132 ? 1.449 -7.031 -12.021 1.00 96.00 132 ALA A C 1
ATOM 1007 O O . ALA A 1 132 ? 1.991 -6.985 -13.123 1.00 96.00 132 ALA A O 1
ATOM 1008 N N . VAL A 1 133 ? 2.161 -6.956 -10.890 1.00 96.94 133 VAL A N 1
ATOM 1009 C CA . VAL A 1 133 ? 3.619 -6.738 -10.883 1.00 96.94 133 VAL A CA 1
ATOM 1010 C C . VAL A 1 133 ? 4.361 -7.883 -11.584 1.00 96.94 133 VAL A C 1
ATOM 1012 O O . VAL A 1 133 ? 5.297 -7.634 -12.343 1.00 96.94 133 VAL A O 1
ATOM 1015 N N . ARG A 1 134 ? 3.927 -9.139 -11.411 1.00 97.44 134 ARG A N 1
ATOM 1016 C CA . ARG A 1 134 ? 4.478 -10.282 -12.162 1.00 97.44 134 ARG A CA 1
ATOM 1017 C C . ARG A 1 134 ? 4.221 -10.179 -13.658 1.00 97.44 134 ARG A C 1
ATOM 1019 O O . ARG A 1 134 ? 5.123 -10.451 -14.449 1.00 97.44 134 ARG A O 1
ATOM 1026 N N . ALA A 1 135 ? 3.011 -9.794 -14.053 1.00 97.88 135 ALA A N 1
ATOM 1027 C CA . ALA A 1 135 ? 2.683 -9.595 -15.456 1.00 97.88 135 ALA A CA 1
ATOM 1028 C C . ALA A 1 135 ? 3.566 -8.499 -16.069 1.00 97.88 135 ALA A C 1
ATOM 1030 O O . ALA A 1 135 ? 4.082 -8.673 -17.172 1.00 97.88 135 ALA A O 1
ATOM 1031 N N . ASP A 1 136 ? 3.785 -7.395 -15.355 1.00 97.88 136 ASP A N 1
ATOM 1032 C CA . ASP A 1 136 ? 4.656 -6.302 -15.792 1.00 97.88 136 ASP A CA 1
ATOM 1033 C C . ASP A 1 136 ? 6.108 -6.765 -15.937 1.00 97.88 136 ASP A C 1
ATOM 1035 O O . ASP A 1 136 ? 6.747 -6.493 -16.955 1.00 97.88 136 ASP A O 1
ATOM 1039 N N . LEU A 1 137 ? 6.604 -7.533 -14.965 1.00 98.19 137 LEU A N 1
ATOM 1040 C CA . LEU A 1 137 ? 7.940 -8.120 -14.993 1.00 98.19 137 LEU A CA 1
ATOM 1041 C C . LEU A 1 137 ? 8.142 -9.025 -16.215 1.00 98.19 137 LEU A C 1
ATOM 1043 O O . LEU A 1 137 ? 9.144 -8.896 -16.917 1.00 98.19 137 LEU A O 1
ATOM 1047 N N . LEU A 1 138 ? 7.178 -9.904 -16.503 1.00 98.00 138 LEU A N 1
ATOM 1048 C CA . LEU A 1 138 ? 7.204 -10.772 -17.683 1.00 98.00 138 LEU A CA 1
ATOM 1049 C C . LEU A 1 138 ? 7.207 -9.958 -18.981 1.00 98.00 138 LEU A C 1
ATOM 1051 O O . LEU A 1 138 ? 8.015 -10.234 -19.870 1.00 98.00 138 LEU A O 1
ATOM 1055 N N . ARG A 1 139 ? 6.355 -8.925 -19.081 1.00 97.75 139 ARG A N 1
ATOM 1056 C CA . ARG A 1 139 ? 6.318 -8.041 -20.257 1.00 97.75 139 ARG A CA 1
ATOM 1057 C C . ARG A 1 139 ? 7.649 -7.328 -20.473 1.00 97.75 139 ARG A C 1
ATOM 1059 O O . ARG A 1 139 ? 8.119 -7.271 -21.604 1.00 97.75 139 ARG A O 1
ATOM 1066 N N . MET A 1 140 ? 8.270 -6.806 -19.416 1.00 98.06 140 MET A N 1
ATOM 1067 C CA . MET A 1 140 ? 9.556 -6.112 -19.537 1.00 98.06 140 MET A CA 1
ATOM 1068 C C . MET A 1 140 ? 10.704 -7.074 -19.843 1.00 98.06 140 MET A C 1
ATOM 1070 O O . MET A 1 140 ? 11.534 -6.775 -20.697 1.00 98.06 140 MET A O 1
ATOM 1074 N N . ARG A 1 141 ? 10.725 -8.270 -19.244 1.00 97.75 141 ARG A N 1
ATOM 1075 C CA . ARG A 1 141 ? 11.732 -9.290 -19.575 1.00 97.75 141 ARG A CA 1
ATOM 1076 C C . ARG A 1 141 ? 11.671 -9.748 -21.022 1.00 97.75 141 ARG A C 1
ATOM 1078 O O . ARG A 1 141 ? 12.716 -9.975 -21.623 1.00 97.75 141 ARG A O 1
ATOM 1085 N N . ALA A 1 142 ? 10.476 -9.835 -21.602 1.00 97.56 142 ALA A N 1
ATOM 1086 C CA . ALA A 1 142 ? 10.318 -10.182 -23.010 1.00 97.56 142 ALA A CA 1
ATOM 1087 C C . ALA A 1 142 ? 10.981 -9.166 -23.965 1.00 97.56 142 ALA A C 1
ATOM 1089 O O . ALA A 1 142 ? 11.306 -9.524 -25.095 1.00 97.56 142 ALA A O 1
ATOM 1090 N N . ARG A 1 143 ? 11.234 -7.925 -23.517 1.00 97.31 143 ARG A N 1
ATOM 1091 C CA . ARG A 1 143 ? 11.924 -6.889 -24.305 1.00 97.31 143 ARG A CA 1
ATOM 1092 C C . ARG A 1 143 ? 13.448 -7.034 -24.296 1.00 97.31 143 ARG A C 1
ATOM 1094 O O . ARG A 1 143 ? 14.092 -6.571 -25.231 1.00 97.31 143 ARG A O 1
ATOM 1101 N N . ILE A 1 144 ? 14.037 -7.702 -23.298 1.00 97.69 144 ILE A N 1
ATOM 1102 C CA . ILE A 1 144 ? 15.502 -7.828 -23.150 1.00 97.69 144 ILE A CA 1
ATOM 1103 C C . ILE A 1 144 ? 16.163 -8.490 -24.375 1.00 97.69 144 ILE A C 1
ATOM 1105 O O . ILE A 1 144 ? 17.144 -7.944 -24.887 1.00 97.69 144 ILE A O 1
ATOM 1109 N N . PRO A 1 145 ? 15.663 -9.627 -24.909 1.00 97.19 145 PRO A N 1
ATOM 1110 C CA . PRO A 1 145 ? 16.240 -10.220 -26.114 1.00 97.19 145 PRO A CA 1
ATOM 1111 C C . PRO A 1 145 ? 16.133 -9.305 -27.339 1.00 97.19 145 PRO A C 1
ATOM 1113 O O . PRO A 1 145 ? 17.070 -9.250 -28.129 1.00 97.19 145 PRO A O 1
ATOM 1116 N N . TYR A 1 146 ? 15.024 -8.570 -27.478 1.00 94.81 146 TYR A N 1
ATOM 1117 C CA . TYR A 1 146 ? 14.820 -7.635 -28.585 1.00 94.81 146 TYR A CA 1
ATOM 1118 C C . TYR A 1 146 ? 15.799 -6.457 -28.516 1.00 94.81 146 TYR A C 1
ATOM 1120 O O . TYR A 1 146 ? 16.498 -6.193 -29.489 1.00 94.81 146 TYR A O 1
ATOM 1128 N N . ALA A 1 147 ? 15.928 -5.823 -27.348 1.00 95.88 147 ALA A N 1
ATOM 1129 C CA . ALA A 1 147 ? 16.874 -4.731 -27.126 1.00 95.88 147 ALA A CA 1
ATOM 1130 C C . ALA A 1 147 ? 18.322 -5.149 -27.435 1.00 95.88 147 ALA A C 1
ATOM 1132 O O . ALA A 1 147 ? 19.065 -4.398 -28.061 1.00 95.88 147 ALA A O 1
ATOM 1133 N N . ARG A 1 148 ? 18.708 -6.378 -27.070 1.00 96.06 148 ARG A N 1
ATOM 1134 C CA . ARG A 1 148 ? 20.023 -6.937 -27.414 1.00 96.06 148 ARG A CA 1
ATOM 1135 C C . ARG A 1 148 ? 20.222 -7.079 -28.922 1.00 96.06 148 ARG A C 1
ATOM 1137 O O . ARG A 1 148 ? 21.237 -6.626 -29.433 1.00 96.06 148 ARG A O 1
ATOM 1144 N N . ILE A 1 149 ? 19.234 -7.621 -29.637 1.00 95.25 149 ILE A N 1
ATOM 1145 C CA . ILE A 1 149 ? 19.276 -7.715 -31.105 1.00 95.25 149 ILE A CA 1
ATOM 1146 C C . ILE A 1 149 ? 19.395 -6.322 -31.745 1.00 95.25 149 ILE A C 1
ATOM 1148 O O . ILE A 1 149 ? 20.136 -6.160 -32.715 1.00 95.25 149 ILE A O 1
ATOM 1152 N N . THR A 1 150 ? 18.686 -5.318 -31.223 1.00 93.06 150 THR A N 1
ATOM 1153 C CA . THR A 1 150 ? 18.788 -3.929 -31.696 1.00 93.06 150 THR A CA 1
ATOM 1154 C C . THR A 1 150 ? 20.202 -3.376 -31.510 1.00 93.06 150 THR A C 1
ATOM 1156 O O . THR A 1 150 ? 20.777 -2.856 -32.465 1.00 93.06 150 THR A O 1
ATOM 1159 N N . ILE A 1 151 ? 20.797 -3.541 -30.326 1.00 94.88 151 ILE A N 1
ATOM 1160 C CA . ILE A 1 151 ? 22.172 -3.096 -30.052 1.00 94.88 151 ILE A CA 1
ATOM 1161 C C . ILE A 1 151 ? 23.172 -3.803 -30.976 1.00 94.88 151 ILE A C 1
ATOM 1163 O O . ILE A 1 151 ? 23.996 -3.134 -31.599 1.00 94.88 151 ILE A O 1
ATOM 1167 N N . ASP A 1 152 ? 23.052 -5.123 -31.151 1.00 93.94 152 ASP A N 1
ATOM 1168 C CA . ASP A 1 152 ? 23.930 -5.900 -32.037 1.00 93.94 152 ASP A CA 1
ATOM 1169 C C . ASP A 1 152 ? 23.853 -5.412 -33.497 1.00 93.94 152 ASP A C 1
ATOM 1171 O O . ASP A 1 152 ? 24.863 -5.347 -34.199 1.00 93.94 152 ASP A O 1
ATOM 1175 N N . ARG A 1 153 ? 22.661 -5.019 -33.970 1.00 91.62 153 ARG A N 1
ATOM 1176 C CA . ARG A 1 153 ? 22.487 -4.429 -35.310 1.00 91.62 153 ARG A CA 1
ATOM 1177 C C . ARG A 1 153 ? 23.114 -3.043 -35.418 1.00 91.62 153 ARG A C 1
ATOM 1179 O O . ARG A 1 153 ? 23.722 -2.732 -36.443 1.00 91.62 153 ARG A O 1
ATOM 1186 N N . LEU A 1 154 ? 22.966 -2.209 -34.391 1.00 92.44 154 LEU A N 1
ATOM 1187 C CA . LEU A 1 154 ? 23.553 -0.869 -34.356 1.00 92.44 154 LEU A CA 1
ATOM 1188 C C . LEU A 1 154 ? 25.085 -0.923 -34.293 1.00 92.44 154 LEU A C 1
ATOM 1190 O O . LEU A 1 154 ? 25.740 -0.086 -34.909 1.00 92.44 154 LEU A O 1
ATOM 1194 N N . ALA A 1 155 ? 25.665 -1.949 -33.663 1.00 93.44 155 ALA A N 1
ATOM 1195 C CA . ALA A 1 155 ? 27.113 -2.183 -33.624 1.00 93.44 155 ALA A CA 1
ATOM 1196 C C . ALA A 1 155 ? 27.768 -2.336 -35.004 1.00 93.44 155 ALA A C 1
ATOM 1198 O O . ALA A 1 155 ? 28.962 -2.080 -35.145 1.00 93.44 155 ALA A O 1
ATOM 1199 N N . ALA A 1 156 ? 27.003 -2.693 -36.039 1.00 90.75 156 ALA A N 1
ATOM 1200 C CA . ALA A 1 156 ? 27.511 -2.759 -37.408 1.00 90.75 156 ALA A CA 1
ATOM 1201 C C . ALA A 1 156 ? 27.628 -1.384 -38.100 1.00 90.75 156 ALA A C 1
ATOM 1203 O O . ALA A 1 156 ? 28.275 -1.286 -39.141 1.00 90.75 156 ALA A O 1
ATOM 1204 N N . ARG A 1 157 ? 26.976 -0.338 -37.572 1.00 88.81 157 ARG A N 1
ATOM 1205 C CA . ARG A 1 157 ? 26.801 0.970 -38.242 1.00 88.81 157 ARG A CA 1
ATOM 1206 C C . ARG A 1 157 ? 27.231 2.163 -37.391 1.00 88.81 157 ARG A C 1
ATOM 1208 O O . ARG A 1 157 ? 27.595 3.200 -37.937 1.00 88.81 157 ARG A O 1
ATOM 1215 N N . CYS A 1 158 ? 27.190 2.028 -36.071 1.00 88.88 158 CYS A N 1
ATOM 1216 C CA . CYS A 1 158 ? 27.525 3.078 -35.121 1.00 88.88 158 CYS A CA 1
ATOM 1217 C C . CYS A 1 158 ? 28.922 2.864 -34.529 1.00 88.88 158 CYS A C 1
ATOM 1219 O O . CYS A 1 158 ? 29.387 1.737 -34.362 1.00 88.88 158 CYS A O 1
ATOM 1221 N N . ALA A 1 159 ? 29.587 3.964 -34.170 1.00 91.06 159 ALA A N 1
ATOM 1222 C CA . ALA A 1 159 ? 30.840 3.903 -33.429 1.00 91.06 159 ALA A CA 1
ATOM 1223 C C . ALA A 1 159 ? 30.620 3.290 -32.038 1.00 91.06 159 ALA A C 1
ATOM 1225 O O . ALA A 1 159 ? 29.588 3.518 -31.405 1.00 91.06 159 ALA A O 1
ATOM 1226 N N . ARG A 1 160 ? 31.619 2.558 -31.535 1.00 90.19 160 ARG A N 1
ATOM 1227 C CA . ARG A 1 160 ? 31.517 1.837 -30.258 1.00 90.19 160 ARG A CA 1
ATOM 1228 C C . ARG A 1 160 ? 31.216 2.756 -29.073 1.00 90.19 160 ARG A C 1
ATOM 1230 O O . ARG A 1 160 ? 30.351 2.437 -28.266 1.00 90.19 160 ARG A O 1
ATOM 1237 N N . ASP A 1 161 ? 31.846 3.927 -29.029 1.00 91.75 161 ASP A N 1
ATOM 1238 C CA . ASP A 1 161 ? 31.641 4.904 -27.954 1.00 91.75 161 ASP A CA 1
ATOM 1239 C C . ASP A 1 161 ? 30.194 5.419 -27.889 1.00 91.75 161 ASP A C 1
ATOM 1241 O O . ASP A 1 161 ? 29.701 5.725 -26.805 1.00 91.75 161 ASP A O 1
ATOM 1245 N N . ALA A 1 162 ? 29.487 5.457 -29.026 1.00 89.62 162 ALA A N 1
ATOM 1246 C CA . ALA A 1 162 ? 28.082 5.857 -29.080 1.00 89.62 162 ALA A CA 1
ATOM 1247 C C . ALA A 1 162 ? 27.132 4.780 -28.523 1.00 89.62 162 ALA A C 1
ATOM 1249 O O . ALA A 1 162 ? 26.022 5.105 -28.113 1.00 89.62 162 ALA A O 1
ATOM 1250 N N . LEU A 1 163 ? 27.558 3.512 -28.491 1.00 93.94 163 LEU A N 1
ATOM 1251 C CA . LEU A 1 163 ? 26.745 2.383 -28.023 1.00 93.94 163 LEU A CA 1
ATOM 1252 C C . LEU A 1 163 ? 26.925 2.086 -26.535 1.00 93.94 163 LEU A C 1
ATOM 1254 O O . LEU A 1 163 ? 26.000 1.566 -25.912 1.00 93.94 163 LEU A O 1
ATOM 1258 N N . THR A 1 164 ? 28.059 2.478 -25.949 1.00 94.75 164 THR A N 1
ATOM 1259 C CA . THR A 1 164 ? 28.372 2.274 -24.526 1.00 94.75 164 THR A CA 1
ATOM 1260 C C . THR A 1 164 ? 27.221 2.650 -23.575 1.00 94.75 164 THR A C 1
ATOM 1262 O O . THR A 1 164 ? 26.906 1.846 -22.694 1.00 94.75 164 THR A O 1
ATOM 1265 N N . PRO A 1 165 ? 26.534 3.809 -23.717 1.00 93.94 165 PRO A N 1
ATOM 1266 C CA . PRO A 1 165 ? 25.431 4.163 -22.817 1.00 93.94 165 PRO A CA 1
ATOM 1267 C C . PRO A 1 165 ? 24.228 3.218 -22.935 1.00 93.94 165 PRO A C 1
ATOM 1269 O O . PRO A 1 165 ? 23.568 2.915 -21.946 1.00 93.94 165 PRO A O 1
ATOM 1272 N N . ILE A 1 166 ? 23.945 2.728 -24.140 1.00 95.00 166 ILE A N 1
ATOM 1273 C CA . ILE A 1 166 ? 22.786 1.879 -24.431 1.00 95.00 166 ILE A CA 1
ATOM 1274 C C . ILE A 1 166 ? 23.040 0.433 -23.982 1.00 95.00 166 ILE A C 1
ATOM 1276 O O . ILE A 1 166 ? 22.150 -0.211 -23.425 1.00 95.00 166 ILE A O 1
ATOM 1280 N N . GLU A 1 167 ? 24.273 -0.054 -24.131 1.00 96.12 167 GLU A N 1
ATOM 1281 C CA . GLU A 1 167 ? 24.724 -1.323 -23.546 1.00 96.12 167 GLU A CA 1
ATOM 1282 C C . GLU A 1 167 ? 24.628 -1.301 -22.011 1.00 96.12 167 GLU A C 1
ATOM 1284 O O . GLU A 1 167 ? 24.133 -2.255 -21.401 1.00 96.12 167 GLU A O 1
ATOM 1289 N N . ALA A 1 168 ? 25.038 -0.190 -21.384 1.00 97.00 168 ALA A N 1
ATOM 1290 C CA . ALA A 1 168 ? 24.903 0.007 -19.943 1.00 97.00 168 ALA A CA 1
ATOM 1291 C C . ALA A 1 168 ? 23.430 0.021 -19.506 1.00 97.00 168 ALA A C 1
ATOM 1293 O O . ALA A 1 168 ? 23.077 -0.669 -18.548 1.00 97.00 168 ALA A O 1
ATOM 1294 N N . ASN A 1 169 ? 22.561 0.720 -20.245 1.00 96.94 169 ASN A N 1
ATOM 1295 C CA . ASN A 1 169 ? 21.121 0.745 -19.981 1.00 96.94 169 ASN A CA 1
ATOM 1296 C C . ASN A 1 169 ? 20.498 -0.655 -20.033 1.00 96.94 169 ASN A C 1
ATOM 1298 O O . ASN A 1 169 ? 19.713 -1.004 -19.153 1.00 96.94 169 ASN A O 1
ATOM 1302 N N . LEU A 1 170 ? 20.849 -1.472 -21.035 1.00 97.81 170 LEU A N 1
ATOM 1303 C CA . LEU A 1 170 ? 20.343 -2.842 -21.146 1.00 97.81 170 LEU A CA 1
ATOM 1304 C C . LEU A 1 170 ? 20.791 -3.709 -19.960 1.00 97.81 170 LEU A C 1
ATOM 1306 O O . LEU A 1 170 ? 19.980 -4.442 -19.392 1.00 97.81 170 LEU A O 1
ATOM 1310 N N . SER A 1 171 ? 22.065 -3.609 -19.574 1.00 97.88 171 SER A N 1
ATOM 1311 C CA . SER A 1 171 ? 22.613 -4.331 -18.419 1.00 97.88 171 SER A CA 1
ATOM 1312 C C . SER A 1 171 ? 21.922 -3.921 -17.113 1.00 97.88 171 SER A C 1
ATOM 1314 O O . SER A 1 171 ? 21.493 -4.776 -16.336 1.00 97.88 171 SER A O 1
ATOM 1316 N N . GLU A 1 172 ? 21.740 -2.617 -16.888 1.00 98.44 172 GLU A N 1
ATOM 1317 C CA . GLU A 1 172 ? 21.048 -2.100 -15.706 1.00 98.44 172 GLU A CA 1
ATOM 1318 C C . GLU A 1 172 ? 19.568 -2.514 -15.688 1.00 98.44 172 GLU A C 1
ATOM 1320 O O . GLU A 1 172 ? 19.053 -2.919 -14.643 1.00 98.44 172 GLU A O 1
ATOM 1325 N N . ALA A 1 173 ? 18.881 -2.477 -16.834 1.00 98.50 173 ALA A N 1
ATOM 1326 C CA . ALA A 1 173 ? 17.495 -2.921 -16.939 1.00 98.50 173 ALA A CA 1
ATOM 1327 C C . ALA A 1 173 ? 17.337 -4.396 -16.536 1.00 98.50 173 ALA A C 1
ATOM 1329 O O . ALA A 1 173 ? 16.441 -4.717 -15.755 1.00 98.50 173 ALA A O 1
ATOM 1330 N N . ASP A 1 174 ? 18.218 -5.284 -17.004 1.00 98.38 174 ASP A N 1
ATOM 1331 C CA . ASP A 1 174 ? 18.175 -6.709 -16.648 1.00 98.38 174 ASP A CA 1
ATOM 1332 C C . ASP A 1 174 ? 18.388 -6.929 -15.138 1.00 98.38 174 ASP A C 1
ATOM 1334 O O . ASP A 1 174 ? 17.626 -7.655 -14.490 1.00 98.38 174 ASP A O 1
ATOM 1338 N N . GLN A 1 175 ? 19.347 -6.214 -14.538 1.00 98.50 175 GLN A N 1
ATOM 1339 C CA . GLN A 1 175 ? 19.593 -6.255 -13.091 1.00 98.50 175 GLN A CA 1
ATOM 1340 C C . GLN A 1 175 ? 18.387 -5.764 -12.282 1.00 98.50 175 GLN A C 1
ATOM 1342 O O . GLN A 1 175 ? 17.997 -6.397 -11.297 1.00 98.50 175 GLN A O 1
ATOM 1347 N N . LEU A 1 176 ? 17.764 -4.659 -12.700 1.00 98.69 176 LEU A N 1
ATOM 1348 C CA . LEU A 1 176 ? 16.571 -4.111 -12.054 1.00 98.69 176 LEU A CA 1
ATOM 1349 C C . LEU A 1 176 ? 15.385 -5.075 -12.132 1.00 98.69 176 LEU A C 1
ATOM 1351 O O . LEU A 1 176 ? 14.646 -5.210 -11.154 1.00 98.69 176 LEU A O 1
ATOM 1355 N N . LEU A 1 177 ? 15.214 -5.775 -1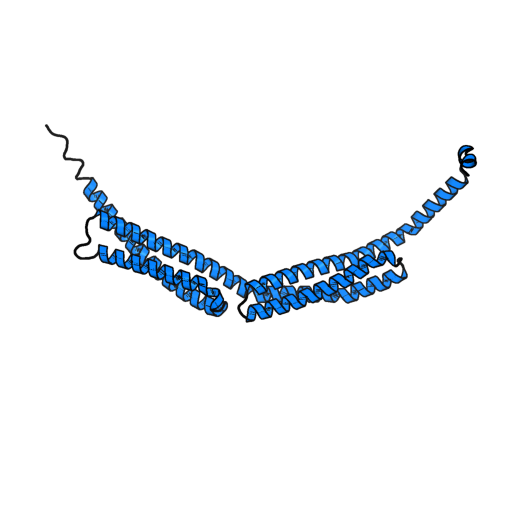3.258 1.00 98.56 177 LEU A N 1
ATOM 1356 C CA . LEU A 1 177 ? 14.189 -6.809 -13.400 1.00 98.56 177 LEU A CA 1
ATOM 1357 C C . LEU A 1 177 ? 14.493 -8.030 -12.521 1.00 98.56 177 LEU A C 1
ATOM 1359 O O . LEU A 1 177 ? 13.581 -8.562 -11.894 1.00 98.56 177 LEU A O 1
ATOM 1363 N N . GLY A 1 178 ? 15.757 -8.445 -12.398 1.00 98.31 178 GLY A N 1
ATOM 1364 C CA . GLY A 1 178 ? 16.165 -9.483 -11.444 1.00 98.31 178 GLY A CA 1
ATOM 1365 C C . GLY A 1 178 ? 15.877 -9.100 -9.987 1.00 98.31 178 GLY A C 1
ATOM 1366 O O . GLY A 1 178 ? 15.308 -9.891 -9.231 1.00 98.31 178 GLY A O 1
ATOM 1367 N N . PHE A 1 179 ? 16.191 -7.861 -9.601 1.00 98.19 179 PHE A N 1
ATOM 1368 C CA . PHE A 1 179 ? 15.871 -7.332 -8.274 1.00 98.19 179 PHE A CA 1
ATOM 1369 C C . PHE A 1 179 ? 14.358 -7.307 -8.019 1.00 98.19 179 PHE A C 1
ATOM 1371 O O . PHE A 1 179 ? 13.906 -7.723 -6.951 1.00 98.19 179 PHE A O 1
ATOM 1378 N N . ALA A 1 180 ? 13.570 -6.855 -8.996 1.00 98.25 180 ALA A N 1
ATOM 1379 C CA . ALA A 1 180 ? 12.117 -6.816 -8.883 1.00 98.25 180 ALA A CA 1
ATOM 1380 C C . ALA A 1 180 ? 11.506 -8.217 -8.740 1.00 98.25 180 ALA A C 1
ATOM 1382 O O . ALA A 1 180 ? 10.611 -8.411 -7.923 1.00 98.25 180 ALA A O 1
ATOM 1383 N N . GLU A 1 181 ? 12.003 -9.214 -9.475 1.00 97.94 181 GLU A N 1
ATOM 1384 C CA . GLU A 1 181 ? 11.534 -10.597 -9.332 1.00 97.94 181 GLU A CA 1
ATOM 1385 C C . GLU A 1 181 ? 11.811 -11.138 -7.927 1.00 97.94 181 GLU A C 1
ATOM 1387 O O . GLU A 1 181 ? 10.923 -11.708 -7.286 1.00 97.94 181 GLU A O 1
ATOM 1392 N N . HIS A 1 182 ? 13.028 -10.921 -7.422 1.00 97.44 182 HIS A N 1
ATOM 1393 C CA . HIS A 1 182 ? 13.374 -11.311 -6.062 1.00 97.44 182 HIS A CA 1
ATOM 1394 C C . HIS A 1 182 ? 12.472 -10.614 -5.036 1.00 97.44 182 HIS A C 1
ATOM 1396 O O . HIS A 1 182 ? 11.952 -11.266 -4.127 1.00 97.44 182 HIS A O 1
ATOM 1402 N N . GLY A 1 183 ? 12.249 -9.308 -5.202 1.00 96.31 183 GLY A N 1
ATOM 1403 C CA . GLY A 1 183 ? 11.389 -8.502 -4.341 1.00 96.31 183 GLY A CA 1
ATOM 1404 C C . GLY A 1 183 ? 9.938 -8.989 -4.319 1.00 96.31 183 GLY A C 1
ATOM 1405 O O . GLY A 1 183 ? 9.359 -9.110 -3.240 1.00 96.31 183 GLY A O 1
ATOM 1406 N N . VAL A 1 184 ? 9.374 -9.372 -5.468 1.00 96.06 184 VAL A N 1
ATOM 1407 C CA . VAL A 1 184 ? 8.043 -9.998 -5.542 1.00 96.06 184 VAL A CA 1
ATOM 1408 C C . VAL A 1 184 ? 8.009 -11.314 -4.762 1.00 96.06 184 VAL A C 1
ATOM 1410 O O . VAL A 1 184 ? 7.103 -11.522 -3.956 1.00 96.06 184 VAL A O 1
ATOM 1413 N N . GLY A 1 185 ? 9.019 -12.175 -4.925 1.00 95.25 185 GLY A N 1
ATOM 1414 C CA . GLY A 1 185 ? 9.103 -13.425 -4.165 1.00 95.25 185 GLY A CA 1
ATOM 1415 C C . GLY A 1 185 ? 9.257 -13.206 -2.652 1.00 95.25 185 GLY A C 1
ATOM 1416 O O . GLY A 1 185 ? 8.717 -13.971 -1.853 1.00 95.25 185 GLY A O 1
ATOM 1417 N N . VAL A 1 186 ? 9.965 -12.150 -2.232 1.00 93.81 186 VAL A N 1
ATOM 1418 C CA . VAL A 1 186 ? 10.019 -11.722 -0.822 1.00 93.81 186 VAL A CA 1
ATOM 1419 C C . VAL A 1 186 ? 8.641 -11.265 -0.347 1.00 93.81 186 VAL A C 1
ATOM 1421 O O . VAL A 1 186 ? 8.221 -11.674 0.734 1.00 93.81 186 VAL A O 1
ATOM 1424 N N . ALA A 1 187 ? 7.929 -10.459 -1.138 1.00 91.81 187 ALA A N 1
ATOM 1425 C CA . ALA A 1 187 ? 6.610 -9.947 -0.780 1.00 91.81 187 ALA A CA 1
ATOM 1426 C C . ALA A 1 187 ? 5.604 -11.081 -0.526 1.00 91.81 187 ALA A C 1
ATOM 1428 O O . ALA A 1 187 ? 4.878 -11.056 0.467 1.00 91.81 187 ALA A O 1
ATOM 1429 N N . GLU A 1 188 ? 5.605 -12.113 -1.368 1.00 91.31 188 GLU A N 1
ATOM 1430 C CA . GLU A 1 188 ? 4.741 -13.286 -1.198 1.00 91.31 188 GLU A CA 1
ATOM 1431 C C . GLU A 1 188 ? 5.053 -14.069 0.078 1.00 91.31 188 GLU A C 1
ATOM 1433 O O . GLU A 1 188 ? 4.141 -14.355 0.856 1.00 91.31 188 GLU A O 1
ATOM 1438 N N . ARG A 1 189 ? 6.337 -14.360 0.338 1.00 90.12 189 ARG A N 1
ATOM 1439 C CA . ARG A 1 189 ? 6.750 -15.054 1.569 1.00 90.12 189 ARG A CA 1
ATOM 1440 C C . ARG A 1 189 ? 6.345 -14.265 2.808 1.00 90.12 189 ARG A C 1
ATOM 1442 O O . ARG A 1 189 ? 5.675 -14.798 3.687 1.00 90.12 189 ARG A O 1
ATOM 1449 N N . ARG A 1 190 ? 6.661 -12.968 2.840 1.00 86.44 190 ARG A N 1
ATOM 1450 C CA . ARG A 1 190 ? 6.314 -12.090 3.965 1.00 86.44 190 ARG A CA 1
ATOM 1451 C C . ARG A 1 190 ? 4.809 -12.016 4.200 1.00 86.44 190 ARG A C 1
ATOM 1453 O O . ARG A 1 190 ? 4.393 -11.967 5.351 1.00 86.44 190 ARG A O 1
ATOM 1460 N N . ARG A 1 191 ? 3.988 -12.061 3.147 1.00 84.44 191 ARG A N 1
ATOM 1461 C CA . ARG A 1 191 ? 2.526 -12.139 3.292 1.00 84.44 191 ARG A CA 1
ATOM 1462 C C . ARG A 1 191 ? 2.062 -13.466 3.864 1.00 84.44 191 ARG A C 1
ATOM 1464 O O . ARG A 1 191 ? 1.225 -13.450 4.758 1.00 84.44 191 ARG A O 1
ATOM 1471 N N . SER A 1 192 ? 2.623 -14.585 3.408 1.00 81.62 192 SER A N 1
ATOM 1472 C CA . SER A 1 192 ? 2.301 -15.897 3.986 1.00 81.62 192 SER A CA 1
ATOM 1473 C C . SER A 1 192 ? 2.700 -16.015 5.463 1.00 81.62 192 SER A C 1
ATOM 1475 O O . SER A 1 192 ? 2.065 -16.743 6.214 1.00 81.62 192 SER A O 1
ATOM 1477 N N . GLU A 1 193 ? 3.705 -15.246 5.891 1.00 82.25 193 GLU A N 1
ATOM 1478 C CA . GLU A 1 193 ? 4.174 -15.141 7.280 1.00 82.25 193 GLU A CA 1
ATOM 1479 C C . GLU A 1 193 ? 3.403 -14.090 8.113 1.00 82.25 193 GLU A C 1
ATOM 1481 O O . GLU A 1 193 ? 3.798 -13.797 9.237 1.00 82.25 193 GLU A O 1
ATOM 1486 N N . GLY A 1 194 ? 2.355 -13.449 7.575 1.00 74.00 194 GLY A N 1
ATOM 1487 C CA . GLY A 1 194 ? 1.595 -12.398 8.277 1.00 74.00 194 GLY A CA 1
ATOM 1488 C C . GLY A 1 194 ? 2.298 -11.031 8.366 1.00 74.00 194 GLY A C 1
ATOM 1489 O O . GLY A 1 194 ? 1.749 -10.066 8.892 1.0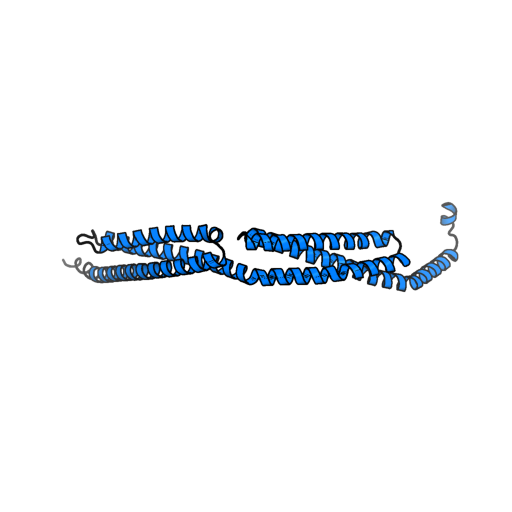0 74.00 194 GLY A O 1
ATOM 1490 N N . SER A 1 195 ? 3.492 -10.887 7.786 1.00 75.31 195 SER A N 1
ATOM 1491 C CA . SER A 1 195 ? 4.299 -9.657 7.775 1.00 75.31 195 SER A CA 1
ATOM 1492 C C . SER A 1 195 ? 3.938 -8.717 6.611 1.00 75.31 195 SER A C 1
ATOM 1494 O O . SER A 1 195 ? 4.796 -8.326 5.812 1.00 75.31 195 SER A O 1
ATOM 1496 N N . SER A 1 196 ? 2.662 -8.325 6.516 1.00 73.69 196 SER A N 1
ATOM 1497 C CA . SER A 1 196 ? 2.113 -7.564 5.375 1.00 73.69 196 SER A CA 1
ATOM 1498 C C . SER A 1 196 ? 2.816 -6.225 5.105 1.00 73.69 196 SER A C 1
ATOM 1500 O O . SER A 1 196 ? 3.044 -5.885 3.948 1.00 73.69 196 SER A O 1
ATOM 1502 N N . GLY A 1 197 ? 3.243 -5.495 6.143 1.00 72.00 197 GLY A N 1
ATOM 1503 C CA . GLY A 1 197 ? 3.934 -4.208 5.964 1.00 72.00 197 GLY A CA 1
ATOM 1504 C C . GLY A 1 197 ? 5.286 -4.332 5.249 1.00 72.00 197 GLY A C 1
ATOM 1505 O O . GLY A 1 197 ? 5.596 -3.552 4.353 1.00 72.00 197 GLY A O 1
ATOM 1506 N N . HIS A 1 198 ? 6.073 -5.361 5.575 1.00 76.38 198 HIS A N 1
ATOM 1507 C CA . HIS A 1 198 ? 7.346 -5.621 4.891 1.00 76.38 198 HIS A CA 1
ATOM 1508 C C . HIS A 1 198 ? 7.136 -6.097 3.449 1.00 76.38 198 HIS A C 1
ATOM 1510 O O . HIS A 1 198 ? 7.962 -5.824 2.577 1.00 76.38 198 HIS A O 1
ATOM 1516 N N . ALA A 1 199 ? 6.028 -6.795 3.190 1.00 85.62 199 ALA A N 1
ATOM 1517 C CA . ALA A 1 199 ? 5.672 -7.210 1.844 1.00 85.62 199 ALA A CA 1
ATOM 1518 C C . ALA A 1 199 ? 5.318 -6.027 0.938 1.00 85.62 199 ALA A C 1
ATOM 1520 O O . ALA A 1 199 ? 5.747 -6.003 -0.213 1.00 85.62 199 ALA A O 1
ATOM 1521 N N . ASP A 1 200 ? 4.587 -5.039 1.460 1.00 86.44 200 ASP A N 1
ATOM 1522 C CA . ASP A 1 200 ? 4.217 -3.838 0.707 1.00 86.44 200 ASP A CA 1
ATOM 1523 C C . ASP A 1 200 ? 5.457 -3.037 0.298 1.00 86.44 200 ASP A C 1
ATOM 1525 O O . ASP A 1 200 ? 5.596 -2.666 -0.867 1.00 86.44 200 ASP A O 1
ATOM 1529 N N . VAL A 1 201 ? 6.426 -2.880 1.207 1.00 89.44 201 VAL A N 1
ATOM 1530 C CA . VAL A 1 201 ? 7.711 -2.228 0.904 1.00 89.44 201 VAL A CA 1
ATOM 1531 C C . VAL A 1 201 ? 8.468 -2.963 -0.209 1.00 89.44 201 VAL A C 1
ATOM 1533 O O . VAL A 1 201 ? 8.974 -2.331 -1.140 1.00 89.44 201 VAL A O 1
ATOM 1536 N N . ALA A 1 202 ? 8.532 -4.297 -0.153 1.00 92.94 202 ALA A N 1
ATOM 1537 C CA . ALA A 1 202 ? 9.188 -5.097 -1.188 1.00 92.94 202 ALA A CA 1
ATOM 1538 C C . ALA A 1 202 ? 8.480 -4.974 -2.552 1.00 92.94 202 ALA A C 1
ATOM 1540 O O . ALA A 1 202 ? 9.135 -4.880 -3.596 1.00 92.94 202 ALA A O 1
ATOM 1541 N N . LEU A 1 203 ? 7.147 -4.925 -2.553 1.00 93.62 203 LEU A N 1
ATOM 1542 C CA . LEU A 1 203 ? 6.337 -4.801 -3.763 1.00 93.62 203 LEU A CA 1
ATOM 1543 C C . LEU A 1 203 ? 6.445 -3.404 -4.393 1.00 93.62 203 LEU A C 1
ATOM 1545 O O . LEU A 1 203 ? 6.570 -3.282 -5.615 1.00 93.62 203 LEU A O 1
ATOM 1549 N N . GLU A 1 204 ? 6.477 -2.350 -3.576 1.00 94.06 204 GLU A N 1
ATOM 1550 C CA . GLU A 1 204 ? 6.749 -0.985 -4.032 1.00 94.06 204 GLU A CA 1
ATOM 1551 C C . GLU A 1 204 ? 8.136 -0.865 -4.662 1.00 94.06 204 GLU A C 1
ATOM 1553 O O . GLU A 1 204 ? 8.273 -0.296 -5.749 1.00 94.06 204 GLU A O 1
ATOM 1558 N N . ALA A 1 205 ? 9.162 -1.416 -4.007 1.00 96.25 205 ALA A N 1
ATOM 1559 C CA . ALA A 1 205 ? 10.521 -1.423 -4.535 1.00 96.25 205 ALA A CA 1
ATOM 1560 C C . ALA A 1 205 ? 10.579 -2.149 -5.888 1.00 96.25 205 ALA A C 1
ATOM 1562 O O . ALA A 1 205 ? 11.125 -1.613 -6.850 1.00 96.25 205 ALA A O 1
ATOM 1563 N N . SER A 1 206 ? 9.924 -3.309 -5.994 1.00 97.56 206 SER A N 1
ATOM 1564 C CA . SER A 1 206 ? 9.826 -4.078 -7.242 1.00 97.56 206 SER A CA 1
ATOM 1565 C C . SER A 1 206 ? 9.144 -3.279 -8.354 1.00 97.56 206 SER A C 1
ATOM 1567 O O . SER A 1 206 ? 9.650 -3.198 -9.471 1.00 97.56 206 SER A O 1
ATOM 1569 N N . THR A 1 207 ? 8.036 -2.607 -8.033 1.00 97.25 207 THR A N 1
ATOM 1570 C CA . THR A 1 207 ? 7.302 -1.753 -8.977 1.00 97.25 207 THR A CA 1
ATOM 1571 C C . THR A 1 207 ? 8.164 -0.592 -9.478 1.00 97.25 207 THR A C 1
ATOM 1573 O O . THR A 1 207 ? 8.176 -0.296 -10.674 1.00 97.25 207 THR A O 1
ATOM 1576 N N . ARG A 1 208 ? 8.914 0.071 -8.586 1.00 98.06 208 ARG A N 1
ATOM 1577 C CA . ARG A 1 208 ? 9.834 1.157 -8.968 1.00 98.06 208 ARG A CA 1
ATOM 1578 C C . ARG A 1 208 ? 10.947 0.646 -9.884 1.00 98.06 208 ARG A C 1
ATOM 1580 O O . ARG A 1 208 ? 11.222 1.285 -10.898 1.00 98.06 208 ARG A O 1
ATOM 1587 N N . SER A 1 209 ? 11.534 -0.507 -9.570 1.00 98.44 209 SER A N 1
ATOM 1588 C CA . SER A 1 209 ? 12.584 -1.121 -10.389 1.00 98.44 209 SER A CA 1
ATOM 1589 C C . SER A 1 209 ? 12.087 -1.500 -11.784 1.00 98.44 209 SER A C 1
ATOM 1591 O O . SER A 1 209 ? 12.765 -1.198 -12.761 1.00 98.44 209 SER A O 1
ATOM 1593 N N . ILE A 1 210 ? 10.875 -2.055 -11.906 1.00 98.62 210 ILE A N 1
ATOM 1594 C CA . ILE A 1 210 ? 10.257 -2.360 -13.209 1.00 98.62 210 ILE A CA 1
ATOM 1595 C C . ILE A 1 210 ? 10.054 -1.086 -14.036 1.00 98.62 210 ILE A C 1
ATOM 1597 O O . ILE A 1 210 ? 10.394 -1.070 -15.216 1.00 98.62 210 ILE A O 1
ATOM 1601 N N . ARG A 1 211 ? 9.546 0.001 -13.436 1.00 98.38 211 ARG A N 1
ATOM 1602 C CA . ARG A 1 211 ? 9.372 1.282 -14.150 1.00 98.38 211 ARG A CA 1
ATOM 1603 C C . ARG A 1 211 ? 10.698 1.857 -14.638 1.00 98.38 211 ARG A C 1
ATOM 1605 O O . ARG A 1 211 ? 10.766 2.363 -15.753 1.00 98.38 211 ARG A O 1
ATOM 1612 N N . ARG A 1 212 ? 11.750 1.775 -13.819 1.00 98.44 212 ARG A N 1
ATOM 1613 C CA . ARG A 1 212 ? 13.088 2.229 -14.215 1.00 98.44 212 ARG A CA 1
ATOM 1614 C C . ARG A 1 212 ? 13.658 1.367 -15.342 1.00 98.44 212 ARG A C 1
ATOM 1616 O O . ARG A 1 212 ? 14.150 1.922 -16.315 1.00 98.44 212 ARG A O 1
ATOM 1623 N N . ALA A 1 213 ? 13.528 0.044 -15.254 1.00 98.62 213 ALA A N 1
ATOM 1624 C CA . ALA A 1 213 ? 13.928 -0.861 -16.329 1.00 98.62 213 ALA A CA 1
ATOM 1625 C C . ALA A 1 213 ? 13.181 -0.559 -17.638 1.00 98.62 213 ALA A C 1
ATOM 1627 O O . ALA A 1 213 ? 13.799 -0.528 -18.696 1.00 98.62 213 ALA A O 1
ATOM 1628 N N . ALA A 1 214 ? 11.877 -0.270 -17.566 1.00 98.31 214 ALA A N 1
ATOM 1629 C CA . ALA A 1 214 ? 11.091 0.129 -18.730 1.00 98.31 214 ALA A CA 1
ATOM 1630 C C . ALA A 1 214 ? 11.661 1.390 -19.397 1.00 98.31 214 ALA A C 1
ATOM 1632 O O . ALA A 1 214 ? 11.923 1.364 -20.593 1.00 98.31 214 ALA A O 1
ATOM 1633 N N . ALA A 1 215 ? 11.945 2.443 -18.623 1.00 98.31 215 ALA A N 1
ATOM 1634 C CA . ALA A 1 215 ? 12.518 3.682 -19.153 1.00 98.31 215 ALA A CA 1
ATOM 1635 C C . ALA A 1 215 ? 13.905 3.479 -19.793 1.00 98.31 215 ALA A C 1
ATOM 1637 O O . ALA A 1 215 ? 14.212 4.089 -20.816 1.00 98.31 215 ALA A O 1
ATOM 1638 N N . LEU A 1 216 ? 14.738 2.606 -19.217 1.00 98.19 216 LEU A N 1
ATOM 1639 C CA . LEU A 1 216 ? 16.040 2.254 -19.792 1.00 98.19 216 LEU A CA 1
ATOM 1640 C C . LEU A 1 216 ? 15.889 1.511 -21.125 1.00 98.19 216 LEU A C 1
ATOM 1642 O O . LEU A 1 216 ? 16.629 1.797 -22.062 1.00 98.19 216 LEU A O 1
ATOM 1646 N N . LEU A 1 217 ? 14.918 0.600 -21.232 1.00 97.44 217 LEU A N 1
ATOM 1647 C CA . LEU A 1 217 ? 14.615 -0.116 -22.475 1.00 97.44 217 LEU A CA 1
ATOM 1648 C C . LEU A 1 217 ? 14.011 0.805 -23.540 1.00 97.44 217 LEU A C 1
ATOM 1650 O O . LEU A 1 217 ? 14.384 0.707 -24.706 1.00 97.44 217 LEU A O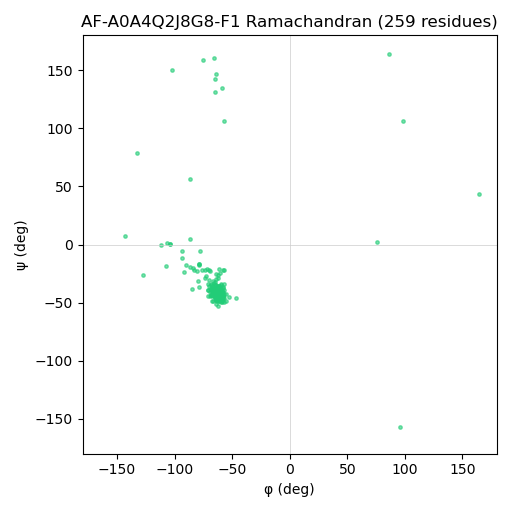 1
ATOM 1654 N N . ASP A 1 218 ? 13.152 1.744 -23.143 1.00 97.00 218 ASP A N 1
ATOM 1655 C CA . ASP A 1 218 ? 12.619 2.775 -24.039 1.00 97.00 218 ASP A CA 1
ATOM 1656 C C . ASP A 1 218 ? 13.751 3.652 -24.605 1.00 97.00 218 ASP A C 1
ATOM 1658 O O . ASP A 1 218 ? 13.720 4.024 -25.777 1.00 97.00 218 ASP A O 1
ATOM 1662 N N . ALA A 1 219 ? 14.791 3.937 -23.812 1.00 95.81 219 ALA A N 1
ATOM 1663 C CA . ALA A 1 219 ? 15.965 4.671 -24.282 1.00 95.81 219 ALA A CA 1
ATOM 1664 C C . ALA A 1 219 ? 16.777 3.891 -25.336 1.00 95.81 219 ALA A C 1
ATOM 1666 O O . ALA A 1 219 ? 17.317 4.510 -26.253 1.00 95.81 219 ALA A O 1
ATOM 1667 N N . VAL A 1 220 ? 16.834 2.553 -25.253 1.00 94.31 220 VAL A N 1
ATOM 1668 C CA . VAL A 1 220 ? 17.453 1.709 -26.298 1.00 94.31 220 VAL A CA 1
ATOM 1669 C C . VAL A 1 220 ? 16.702 1.856 -27.622 1.00 94.31 220 VAL A C 1
ATOM 1671 O O . VAL A 1 220 ? 17.314 2.076 -28.666 1.00 94.31 220 VAL A O 1
ATOM 1674 N N . GLU A 1 221 ? 15.373 1.771 -27.578 1.00 91.75 221 GLU A N 1
ATOM 1675 C CA . GLU A 1 221 ? 14.516 1.904 -28.762 1.00 91.75 221 GLU A CA 1
ATOM 1676 C C . GLU A 1 221 ? 14.574 3.324 -29.348 1.00 91.75 221 GLU A C 1
ATOM 1678 O O . GLU A 1 221 ? 14.643 3.503 -30.565 1.00 91.75 221 GLU A O 1
ATOM 1683 N N . ALA A 1 222 ? 14.610 4.349 -28.494 1.00 94.56 222 ALA A N 1
ATOM 1684 C CA . ALA A 1 222 ? 14.750 5.737 -28.925 1.00 94.56 222 ALA A CA 1
ATOM 1685 C C . ALA A 1 222 ? 16.089 5.992 -29.634 1.00 94.56 222 ALA A C 1
ATOM 1687 O O . ALA A 1 222 ? 16.115 6.678 -30.659 1.00 94.56 222 ALA A O 1
ATOM 1688 N N . PHE A 1 223 ? 17.181 5.406 -29.134 1.00 94.62 223 PHE A N 1
ATOM 1689 C CA . PHE A 1 223 ? 18.495 5.532 -29.757 1.00 94.62 223 PHE A CA 1
ATOM 1690 C C . PHE A 1 223 ? 18.533 4.913 -31.159 1.00 94.62 223 PHE A C 1
ATOM 1692 O O . PHE A 1 223 ? 19.137 5.489 -32.060 1.00 94.62 223 PHE A O 1
ATOM 1699 N N . GLU A 1 224 ? 17.849 3.786 -31.391 1.00 90.62 224 GLU A N 1
ATOM 1700 C CA . GLU A 1 224 ? 17.727 3.208 -32.738 1.00 90.62 224 GLU A CA 1
ATOM 1701 C C . GLU A 1 224 ? 17.093 4.208 -33.719 1.00 90.62 224 GLU A C 1
ATOM 1703 O O . GLU A 1 224 ? 17.610 4.431 -34.817 1.00 90.62 224 GLU A O 1
ATOM 1708 N N . VAL A 1 225 ? 16.007 4.870 -33.309 1.00 93.00 225 VAL A N 1
ATOM 1709 C CA . VAL A 1 225 ? 15.334 5.890 -34.127 1.00 93.00 225 VAL A CA 1
ATOM 1710 C C . VAL A 1 225 ? 16.245 7.093 -34.385 1.00 93.00 225 VAL A C 1
ATOM 1712 O O . VAL A 1 225 ? 16.274 7.620 -35.500 1.00 93.00 225 VAL A O 1
ATOM 1715 N N . GLU A 1 226 ? 16.987 7.541 -33.375 1.00 92.50 226 GLU A N 1
ATOM 1716 C CA . GLU A 1 226 ? 17.922 8.660 -33.501 1.00 92.50 226 GLU A CA 1
ATOM 1717 C C . GLU A 1 226 ? 19.098 8.327 -34.427 1.00 92.50 226 GLU A C 1
ATOM 1719 O O . GLU A 1 226 ? 19.411 9.117 -35.318 1.00 92.50 226 GLU A O 1
ATOM 1724 N N . ALA A 1 227 ? 19.678 7.131 -34.305 1.00 90.00 227 ALA A N 1
ATOM 1725 C CA . ALA A 1 227 ? 20.753 6.660 -35.172 1.00 90.00 227 ALA A CA 1
ATOM 1726 C C . ALA A 1 227 ? 20.320 6.617 -36.648 1.00 90.00 227 ALA A C 1
ATOM 1728 O O . ALA A 1 227 ? 21.045 7.093 -37.523 1.00 90.00 227 ALA A O 1
ATOM 1729 N N . LEU A 1 228 ? 19.106 6.127 -36.933 1.00 89.88 228 LEU A N 1
ATOM 1730 C CA . LEU A 1 228 ? 18.547 6.124 -38.291 1.00 89.88 228 LEU A CA 1
ATOM 1731 C C . LEU A 1 228 ? 18.369 7.541 -38.856 1.00 89.88 228 LEU A C 1
ATOM 1733 O O . LEU A 1 228 ? 18.639 7.777 -40.035 1.00 89.88 228 LEU A O 1
ATOM 1737 N N . ARG A 1 229 ? 17.927 8.495 -38.027 1.00 91.19 229 ARG A N 1
ATOM 1738 C CA . ARG A 1 229 ? 17.781 9.903 -38.431 1.00 91.19 229 ARG A CA 1
ATOM 1739 C C . ARG A 1 229 ? 19.130 10.564 -38.690 1.00 91.19 229 ARG A C 1
ATOM 1741 O O . ARG A 1 229 ? 19.264 11.273 -39.684 1.00 91.19 229 ARG A O 1
ATOM 1748 N N . ALA A 1 230 ? 20.109 10.323 -37.822 1.00 89.56 230 ALA A N 1
ATOM 1749 C CA . ALA A 1 230 ? 21.460 10.842 -37.984 1.00 89.56 230 ALA A CA 1
ATOM 1750 C C . ALA A 1 230 ? 22.081 10.335 -39.291 1.00 89.56 230 ALA A C 1
ATOM 1752 O O . ALA A 1 230 ? 22.597 11.131 -40.072 1.00 89.56 230 ALA A O 1
ATOM 1753 N N . GLU A 1 231 ? 21.944 9.039 -39.585 1.00 88.31 231 GLU A N 1
ATOM 1754 C CA . GLU A 1 231 ? 22.447 8.456 -40.831 1.00 88.31 231 GLU A CA 1
ATOM 1755 C C . GLU A 1 231 ? 21.789 9.072 -42.074 1.00 88.31 231 GLU A C 1
ATOM 1757 O O . GLU A 1 231 ? 22.479 9.409 -43.035 1.00 88.31 231 GLU A O 1
ATOM 1762 N N . ALA A 1 232 ? 20.473 9.302 -42.039 1.00 91.56 232 ALA A N 1
ATOM 1763 C CA . ALA A 1 232 ? 19.753 9.949 -43.135 1.00 91.56 232 ALA A CA 1
ATOM 1764 C C . ALA A 1 232 ? 20.185 11.412 -43.377 1.00 91.56 232 ALA A C 1
ATOM 1766 O O . ALA A 1 232 ? 20.049 11.910 -44.494 1.00 91.56 232 ALA A O 1
ATOM 1767 N N . ALA A 1 233 ? 20.717 12.100 -42.360 1.00 91.94 233 ALA A N 1
ATOM 1768 C CA . ALA A 1 233 ? 21.191 13.482 -42.463 1.00 91.94 233 ALA A CA 1
ATOM 1769 C C . ALA A 1 233 ? 22.635 13.606 -42.994 1.00 91.94 233 ALA A C 1
ATOM 1771 O O . ALA A 1 233 ? 23.008 14.665 -43.508 1.00 91.94 233 ALA A O 1
ATOM 1772 N N . LEU A 1 234 ? 23.445 12.539 -42.914 1.00 90.62 234 LEU A N 1
ATOM 1773 C CA . LEU A 1 234 ? 24.864 12.560 -43.301 1.00 90.62 234 LEU A CA 1
ATOM 1774 C C . LEU A 1 234 ? 25.128 13.039 -44.740 1.00 90.62 234 LEU A C 1
ATOM 1776 O O . LEU A 1 234 ? 26.059 13.828 -44.918 1.00 90.62 234 LEU A O 1
ATOM 1780 N N . PRO A 1 235 ? 24.365 12.633 -45.778 1.00 93.75 235 PRO A N 1
ATOM 1781 C CA . PRO A 1 235 ? 24.631 13.083 -47.144 1.00 93.75 235 PRO A CA 1
ATOM 1782 C C . PRO A 1 235 ? 24.490 14.600 -47.311 1.00 93.75 235 PRO A C 1
ATOM 1784 O O . PRO A 1 235 ? 25.339 15.230 -47.940 1.00 93.75 235 PRO A O 1
ATOM 1787 N N . ALA A 1 236 ? 23.458 15.193 -46.703 1.00 94.38 236 ALA A N 1
ATOM 1788 C CA . ALA A 1 236 ? 23.213 16.631 -46.771 1.00 94.38 236 ALA A CA 1
ATOM 1789 C C . ALA A 1 236 ? 24.331 17.4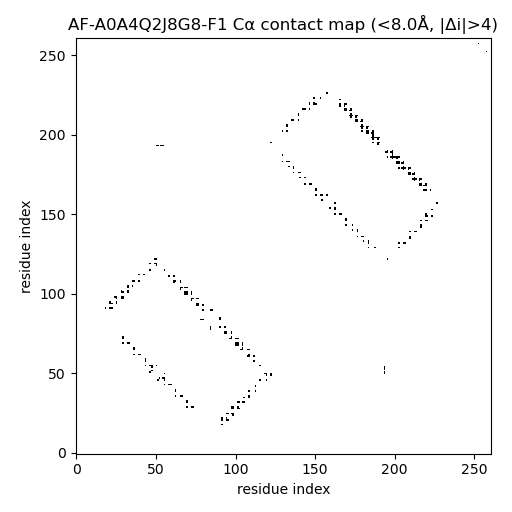29 -46.081 1.00 94.38 236 ALA A C 1
ATOM 1791 O O . ALA A 1 236 ? 24.822 18.404 -46.651 1.00 94.38 236 ALA A O 1
ATOM 1792 N N . LEU A 1 237 ? 24.778 16.965 -44.907 1.00 94.06 237 LEU A N 1
ATOM 1793 C CA . LEU A 1 237 ? 25.917 17.540 -44.184 1.00 94.06 237 LEU A CA 1
ATOM 1794 C C . LEU A 1 237 ? 27.218 17.414 -44.985 1.00 94.06 237 LEU A C 1
ATOM 1796 O O . LEU A 1 237 ? 27.986 18.366 -45.079 1.00 94.06 237 LEU A O 1
ATOM 1800 N N . ALA A 1 238 ? 27.46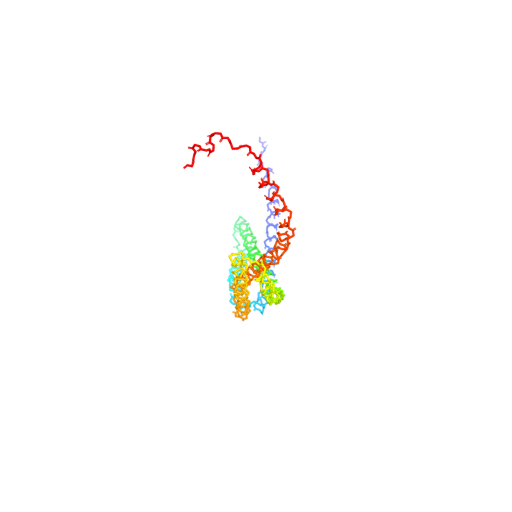0 16.265 -45.618 1.00 94.44 238 ALA A N 1
ATOM 1801 C CA . ALA A 1 238 ? 28.640 16.076 -46.457 1.00 94.44 238 ALA A CA 1
ATOM 1802 C C . ALA A 1 238 ? 28.646 17.036 -47.657 1.00 94.44 238 ALA A C 1
ATOM 1804 O O . ALA A 1 238 ? 29.691 17.587 -48.003 1.00 94.44 238 ALA A O 1
ATOM 1805 N N . ASP A 1 239 ? 27.491 17.262 -48.286 1.00 95.81 239 ASP A N 1
ATOM 1806 C CA . ASP A 1 239 ? 27.362 18.224 -49.381 1.00 95.81 239 ASP A CA 1
ATOM 1807 C C . ASP A 1 239 ? 27.548 19.670 -48.918 1.00 95.81 239 ASP A C 1
ATOM 1809 O O . ASP A 1 239 ? 28.137 20.471 -49.644 1.00 95.81 239 ASP A O 1
ATOM 1813 N N . GLU A 1 240 ? 27.084 20.008 -47.717 1.00 94.38 240 GLU A N 1
ATOM 1814 C CA . GLU A 1 240 ? 27.343 21.299 -47.080 1.00 94.38 240 GLU A CA 1
ATOM 1815 C C . GLU A 1 240 ? 28.837 21.507 -46.829 1.00 94.38 240 GLU A C 1
ATOM 1817 O O . GLU A 1 240 ? 29.409 22.448 -47.375 1.00 94.38 240 GLU A O 1
ATOM 1822 N N . CYS A 1 241 ? 29.514 20.562 -46.168 1.00 94.06 241 CYS A N 1
ATOM 1823 C CA . CYS A 1 241 ? 30.958 20.642 -45.947 1.00 94.06 241 CYS A CA 1
ATOM 1824 C C . CYS A 1 241 ? 31.754 20.743 -47.260 1.00 94.06 241 CYS A C 1
ATOM 1826 O O . CYS A 1 241 ? 32.746 21.468 -47.331 1.00 94.06 241 CYS A O 1
ATOM 1828 N N . ARG A 1 242 ? 31.334 20.041 -48.326 1.00 95.56 242 ARG A N 1
ATOM 1829 C CA . ARG A 1 242 ? 31.962 20.160 -49.657 1.00 95.56 242 ARG A CA 1
ATOM 1830 C C . ARG A 1 242 ? 31.783 21.555 -50.251 1.00 95.56 242 ARG A C 1
ATOM 1832 O O . ARG A 1 242 ? 32.729 22.074 -50.846 1.00 95.56 242 ARG A O 1
ATOM 1839 N N . ARG A 1 243 ? 30.595 22.155 -50.118 1.00 93.94 243 ARG A N 1
ATOM 1840 C CA . ARG A 1 243 ? 30.338 23.533 -50.566 1.00 93.94 243 ARG A CA 1
ATOM 1841 C C . ARG A 1 243 ? 31.184 24.525 -49.775 1.00 93.94 243 ARG A C 1
ATOM 1843 O O . ARG A 1 243 ? 31.840 25.358 -50.396 1.00 93.94 243 ARG A O 1
ATOM 1850 N N . ASP A 1 244 ? 31.236 24.388 -48.457 1.00 92.88 244 ASP A N 1
ATOM 1851 C CA . ASP A 1 244 ? 32.010 25.271 -47.581 1.00 92.88 244 ASP A CA 1
ATOM 1852 C C . ASP A 1 244 ? 33.507 25.186 -47.876 1.00 92.88 244 ASP A C 1
ATOM 1854 O O . ASP A 1 244 ? 34.177 26.209 -48.014 1.00 92.88 244 ASP A O 1
ATOM 1858 N N . LEU A 1 245 ? 34.027 23.973 -48.088 1.00 93.75 245 LEU A N 1
ATOM 1859 C CA . LEU A 1 245 ? 35.410 23.768 -48.509 1.00 93.75 245 LEU A CA 1
ATOM 1860 C C . LEU A 1 245 ? 35.688 24.415 -49.874 1.00 93.75 245 LEU A C 1
ATOM 1862 O O . LEU A 1 245 ? 36.719 25.061 -50.055 1.00 93.75 245 LEU A O 1
ATOM 1866 N N . ALA A 1 246 ? 34.771 24.278 -50.838 1.00 92.88 246 ALA A N 1
ATOM 1867 C CA . ALA A 1 246 ? 34.914 24.903 -52.152 1.00 92.88 246 ALA A CA 1
ATOM 1868 C C . ALA A 1 246 ? 34.893 26.440 -52.078 1.00 92.88 246 ALA A C 1
ATOM 1870 O O . ALA A 1 246 ? 35.602 27.093 -52.845 1.00 92.88 246 ALA A O 1
ATOM 1871 N N . VAL A 1 247 ? 34.106 27.020 -51.166 1.00 90.62 247 VAL A N 1
ATOM 1872 C CA . VAL A 1 247 ? 34.101 28.463 -50.887 1.00 90.62 247 VAL A CA 1
ATOM 1873 C C . VAL A 1 247 ? 35.419 28.886 -50.238 1.00 90.62 247 VAL A C 1
ATOM 1875 O O . VAL A 1 247 ? 36.051 29.821 -50.726 1.00 90.62 247 VAL A O 1
ATOM 1878 N N . ALA A 1 248 ? 35.876 28.170 -49.208 1.00 89.38 248 ALA A N 1
ATOM 1879 C CA . ALA A 1 248 ? 37.123 28.462 -48.503 1.00 89.38 248 ALA A CA 1
ATOM 1880 C C . ALA A 1 248 ? 38.348 28.422 -49.433 1.00 89.38 248 ALA A C 1
ATOM 1882 O O . ALA A 1 248 ? 39.191 29.309 -49.373 1.00 89.38 248 ALA A O 1
ATOM 1883 N N . LEU A 1 249 ? 38.414 27.448 -50.349 1.00 87.81 249 LEU A N 1
ATOM 1884 C CA . LEU A 1 249 ? 39.501 27.333 -51.333 1.00 87.81 249 LEU A CA 1
ATOM 1885 C C . LEU A 1 249 ? 39.493 28.435 -52.405 1.00 87.81 249 LEU A C 1
ATOM 1887 O O . LEU A 1 249 ? 40.517 28.677 -53.038 1.00 87.81 249 LEU A O 1
ATOM 1891 N N . ARG A 1 250 ? 38.344 29.075 -52.655 1.00 86.25 250 ARG A N 1
ATOM 1892 C CA . ARG A 1 250 ? 38.206 30.174 -53.629 1.00 86.25 250 ARG A CA 1
ATOM 1893 C C . ARG A 1 250 ? 38.366 31.553 -52.995 1.00 86.25 250 ARG A C 1
ATOM 1895 O O . ARG A 1 250 ? 38.469 32.537 -53.728 1.00 86.25 250 ARG A O 1
ATOM 1902 N N . ALA A 1 251 ? 38.360 31.638 -51.667 1.00 79.25 251 ALA A N 1
ATOM 1903 C CA . ALA A 1 251 ? 38.618 32.884 -50.970 1.00 79.25 251 ALA A CA 1
ATOM 1904 C C . ALA A 1 251 ? 40.072 33.321 -51.244 1.00 79.25 251 ALA A C 1
ATOM 1906 O O . ALA A 1 251 ? 40.984 32.499 -51.137 1.00 79.25 251 ALA A O 1
ATOM 1907 N N . PRO A 1 252 ? 40.321 34.586 -51.626 1.00 74.44 252 PRO A N 1
ATOM 1908 C CA . PRO A 1 252 ? 41.685 35.069 -51.801 1.00 74.44 252 PRO A CA 1
ATOM 1909 C C . PRO A 1 252 ? 42.450 34.915 -50.482 1.00 74.44 252 PRO A C 1
ATOM 1911 O O . PRO A 1 252 ? 41.924 35.271 -49.427 1.00 74.44 252 PRO A O 1
ATOM 1914 N N . HIS A 1 253 ? 43.687 34.409 -50.536 1.00 61.72 253 HIS A N 1
ATOM 1915 C CA . HIS A 1 253 ? 44.579 34.419 -49.377 1.00 61.72 253 HIS A CA 1
ATOM 1916 C C . HIS A 1 253 ? 44.734 35.871 -48.915 1.00 61.72 253 HIS A C 1
ATOM 1918 O O . HIS A 1 253 ? 45.376 36.677 -49.590 1.00 61.72 253 HIS A O 1
ATOM 1924 N N . SER A 1 254 ? 44.106 36.235 -47.797 1.00 60.44 254 SER A N 1
ATOM 1925 C CA . SER A 1 254 ? 44.352 37.537 -47.194 1.00 60.44 254 SER A CA 1
ATOM 1926 C C . SER A 1 254 ? 45.807 37.573 -46.725 1.00 60.44 254 SER A C 1
ATOM 1928 O O . SER A 1 254 ? 46.343 36.574 -46.239 1.00 60.44 254 SER A O 1
ATOM 1930 N N . ALA A 1 255 ? 46.464 38.725 -46.868 1.00 58.16 255 ALA A N 1
ATOM 1931 C CA . ALA A 1 255 ? 47.844 38.907 -46.417 1.00 58.16 255 ALA A CA 1
ATOM 1932 C C . ALA A 1 255 ? 48.024 38.600 -44.911 1.00 58.16 255 ALA A C 1
ATOM 1934 O O . ALA A 1 255 ? 49.119 38.245 -44.489 1.00 58.16 255 ALA A O 1
ATOM 1935 N N . GLU A 1 256 ? 46.948 38.659 -44.116 1.00 56.50 256 GLU A N 1
ATOM 1936 C CA . GLU A 1 256 ? 46.930 38.249 -42.705 1.00 56.50 256 GLU A CA 1
ATOM 1937 C C . GLU A 1 256 ? 47.059 36.730 -42.506 1.00 56.50 256 GLU A C 1
ATOM 1939 O O . GLU A 1 256 ? 47.737 36.301 -41.578 1.00 56.50 256 GLU A O 1
ATOM 1944 N N . ALA A 1 257 ? 46.485 35.898 -43.385 1.00 55.56 257 ALA A N 1
ATOM 1945 C CA . ALA A 1 257 ? 46.602 34.440 -43.284 1.00 55.56 257 ALA A CA 1
ATOM 1946 C C . ALA A 1 257 ? 48.009 33.931 -43.653 1.00 55.56 257 ALA A C 1
ATOM 1948 O O . ALA A 1 257 ? 48.446 32.901 -43.149 1.00 55.56 257 ALA A O 1
ATOM 1949 N N . ALA A 1 258 ? 48.737 34.667 -44.500 1.00 54.66 258 ALA A N 1
ATOM 1950 C CA . ALA A 1 258 ? 50.122 34.358 -44.860 1.00 54.66 258 ALA A CA 1
ATOM 1951 C C . ALA A 1 258 ? 51.146 34.781 -43.788 1.00 54.66 258 ALA A C 1
ATOM 1953 O O . ALA A 1 258 ? 52.277 34.313 -43.822 1.00 54.66 258 ALA A O 1
ATOM 1954 N N . ALA A 1 259 ? 50.764 35.653 -42.848 1.00 53.06 259 ALA A N 1
ATOM 1955 C CA . ALA A 1 259 ? 51.626 36.120 -41.759 1.00 53.06 259 ALA A CA 1
ATOM 1956 C C . ALA A 1 259 ? 51.480 35.299 -40.458 1.00 53.06 259 ALA A C 1
ATOM 1958 O O . ALA A 1 259 ? 52.204 35.553 -39.497 1.00 53.06 259 ALA A O 1
ATOM 1959 N N . ALA A 1 260 ? 50.538 34.349 -40.412 1.00 56.78 260 ALA A N 1
ATOM 1960 C CA . ALA A 1 260 ? 50.210 33.543 -39.230 1.00 56.78 260 ALA A CA 1
ATOM 1961 C C . ALA A 1 260 ? 50.703 32.078 -39.299 1.00 56.78 260 ALA A C 1
ATOM 1963 O O . ALA A 1 260 ? 50.448 31.315 -38.366 1.00 56.78 260 ALA A O 1
ATOM 1964 N N . ILE A 1 261 ? 51.389 31.693 -40.382 1.00 48.78 261 ILE A N 1
ATOM 1965 C CA . ILE A 1 261 ? 52.108 30.414 -40.553 1.00 48.78 261 ILE A CA 1
ATOM 1966 C C . ILE A 1 261 ? 53.604 30.712 -40.496 1.00 48.78 261 ILE A C 1
ATOM 1968 O O . ILE A 1 261 ? 54.323 29.965 -39.798 1.00 48.78 261 ILE A O 1
#

Solvent-accessible surface area (backbone atoms only — not comparable to full-atom values): 13928 Å² total; per-residue (Å²): 138,92,90,86,77,75,73,71,67,62,51,54,61,55,50,53,53,51,50,53,50,42,51,51,51,25,54,53,34,52,53,53,39,52,53,48,54,53,52,52,52,54,52,48,55,54,45,33,74,75,45,33,64,82,72,41,48,68,52,53,53,52,49,55,55,33,52,51,39,49,52,50,29,52,52,49,52,48,47,56,69,42,99,77,44,73,52,73,66,57,38,50,53,41,28,53,50,28,36,54,34,27,54,52,32,47,53,53,49,54,55,42,53,52,52,49,51,52,52,51,52,51,59,70,46,42,64,58,54,52,50,50,52,51,51,50,50,52,58,54,57,66,44,51,66,54,53,50,54,51,52,60,57,42,61,77,78,48,60,67,81,76,42,51,67,47,56,49,29,52,54,52,22,53,51,27,45,51,51,19,52,51,23,44,56,48,16,53,51,30,43,78,69,52,40,49,72,64,14,52,54,28,40,52,53,18,52,53,28,44,53,52,21,49,56,33,52,51,51,44,58,49,47,54,56,48,53,54,50,52,60,70,45,46,63,62,52,52,53,48,54,51,51,52,51,56,49,61,73,66,49,78,85,49,75,67,67,71,72,76,114

pLDDT: mean 89.63, std 12.22, range [47.12, 98.69]